Protein AF-A0A2H6N1A7-F1 (afdb_monomer)

Foldseek 3Di:
DVLQCQLPPPVNVPDVVNLVCLLVVLVVLLVLQQPDQFCVAPLDPNNVVCVVVDPGSVRSVVVSVVVNVVSLSSLLSSCLSPLPSLQVVLLVLLVVLLPDDLPPPDPPDPDPDDSDDCNDPVNSLSSLSSSLSSLLSRLVSCVVRDDPVPDPLVSLVVSLVSLLPGDDPDVSNVVSSVSSNVSSVVSCVVVVVCVVSD

Structure (mmCIF, N/CA/C/O backbone):
data_AF-A0A2H6N1A7-F1
#
_entry.id   AF-A0A2H6N1A7-F1
#
loop_
_atom_site.group_PDB
_atom_site.id
_atom_site.type_symbol
_atom_site.label_atom_id
_atom_site.label_alt_id
_atom_site.label_comp_id
_atom_site.label_asym_id
_atom_site.label_entity_id
_atom_site.label_seq_id
_atom_site.pdbx_PDB_ins_code
_atom_site.Cartn_x
_atom_site.Cartn_y
_atom_site.Cartn_z
_atom_site.occupancy
_atom_site.B_iso_or_equiv
_atom_site.auth_seq_id
_atom_site.auth_comp_id
_atom_site.auth_asym_id
_atom_site.auth_atom_id
_atom_site.pdbx_PDB_model_num
ATOM 1 N N . ILE A 1 1 ? 0.404 2.130 -15.978 1.00 67.81 1 ILE A N 1
ATOM 2 C CA . ILE A 1 1 ? -0.673 2.767 -16.786 1.00 67.81 1 ILE A CA 1
ATOM 3 C C . ILE A 1 1 ? -1.723 1.748 -17.254 1.00 67.81 1 ILE A C 1
ATOM 5 O O . ILE A 1 1 ? -2.888 1.935 -16.929 1.00 67.81 1 ILE A O 1
ATOM 9 N N . THR A 1 2 ? -1.352 0.646 -17.921 1.00 93.44 2 THR A N 1
ATOM 10 C CA . THR A 1 2 ? -2.316 -0.352 -18.449 1.00 93.44 2 THR A CA 1
ATOM 11 C C . THR A 1 2 ? -3.239 -0.961 -17.390 1.00 93.44 2 THR A C 1
ATOM 13 O O . THR A 1 2 ? -4.450 -0.948 -17.570 1.00 93.44 2 THR A O 1
ATOM 16 N N . TRP A 1 3 ? -2.698 -1.419 -16.253 1.00 93.81 3 TRP A N 1
ATOM 17 C CA . TRP A 1 3 ? -3.511 -1.952 -15.149 1.00 93.81 3 TRP A CA 1
ATOM 18 C C . TRP A 1 3 ? -4.563 -0.958 -14.648 1.00 93.81 3 TRP A C 1
ATOM 20 O O . TRP A 1 3 ? -5.717 -1.324 -14.458 1.00 93.81 3 TRP A O 1
ATOM 30 N N . GLY A 1 4 ? -4.190 0.318 -14.513 1.00 90.94 4 GLY A N 1
ATOM 31 C CA . GLY A 1 4 ? -5.129 1.368 -14.123 1.00 90.94 4 GLY A CA 1
ATOM 32 C C . GLY A 1 4 ? -6.272 1.530 -15.122 1.00 90.94 4 GLY A C 1
ATOM 33 O O . GLY A 1 4 ? -7.424 1.633 -14.715 1.00 90.94 4 GLY A O 1
ATOM 34 N N . ALA A 1 5 ? -5.976 1.470 -16.424 1.00 92.75 5 ALA A N 1
ATOM 35 C CA . ALA A 1 5 ? -7.006 1.511 -17.458 1.00 92.75 5 ALA A CA 1
ATOM 36 C C . ALA A 1 5 ? -7.956 0.303 -17.377 1.00 92.75 5 ALA A C 1
ATOM 38 O O . ALA A 1 5 ? -9.166 0.484 -17.489 1.00 92.75 5 ALA A O 1
ATOM 39 N N . LEU A 1 6 ? -7.435 -0.904 -17.125 1.00 93.69 6 LEU A N 1
ATOM 40 C CA . LEU A 1 6 ? -8.254 -2.111 -16.962 1.00 93.69 6 LEU A CA 1
ATOM 41 C C . LEU A 1 6 ? -9.200 -2.000 -15.760 1.00 93.69 6 LEU A C 1
ATOM 43 O O . LEU A 1 6 ? -10.392 -2.263 -15.898 1.00 93.69 6 LEU A O 1
ATOM 47 N N . PHE A 1 7 ? -8.694 -1.560 -14.604 1.00 92.12 7 PHE A N 1
ATOM 48 C CA . PHE A 1 7 ? -9.505 -1.419 -13.390 1.00 92.12 7 PHE A CA 1
ATOM 49 C C . PHE A 1 7 ? -10.512 -0.265 -13.465 1.00 92.12 7 PHE A C 1
ATOM 51 O O . PHE A 1 7 ? -11.554 -0.316 -12.816 1.00 92.12 7 PHE A O 1
ATOM 58 N N . PHE A 1 8 ? -10.228 0.776 -14.250 1.00 88.56 8 PHE A N 1
ATOM 59 C CA . PHE A 1 8 ? -11.129 1.917 -14.409 1.00 88.56 8 PHE A CA 1
ATOM 60 C C . PHE A 1 8 ? -12.212 1.688 -15.473 1.00 88.56 8 PHE A C 1
ATOM 62 O O . PHE A 1 8 ? -13.317 2.219 -15.360 1.00 88.56 8 PHE A O 1
ATOM 69 N N . TYR A 1 9 ? -11.916 0.918 -16.523 1.00 90.88 9 TYR A N 1
ATOM 70 C CA . TYR A 1 9 ? -12.815 0.778 -17.664 1.00 90.88 9 TYR A CA 1
ATOM 71 C C . TYR A 1 9 ? -14.095 0.017 -17.298 1.00 90.88 9 TYR A C 1
ATOM 73 O O . TYR A 1 9 ? -14.045 -1.138 -16.892 1.00 90.88 9 TYR A O 1
ATOM 81 N N . LEU A 1 10 ? -15.252 0.657 -17.498 1.00 84.62 10 LEU A N 1
ATOM 82 C CA . LEU A 1 10 ? -16.561 0.229 -16.980 1.00 84.62 10 LEU A CA 1
ATOM 83 C C . LEU A 1 10 ? -16.958 -1.220 -17.311 1.00 84.62 10 LEU A C 1
ATOM 85 O O . LEU A 1 10 ? -17.641 -1.862 -16.515 1.00 84.62 10 LEU A O 1
ATOM 89 N N . VAL A 1 11 ? -16.587 -1.712 -18.495 1.00 90.31 11 VAL A N 1
ATOM 90 C CA . VAL A 1 11 ? -16.921 -3.080 -18.923 1.00 90.31 11 VAL A CA 1
ATOM 91 C C . VAL A 1 11 ? -15.959 -4.087 -18.299 1.00 90.31 11 VAL A C 1
ATOM 93 O O . VAL A 1 11 ? -16.395 -5.095 -17.755 1.00 90.31 11 VAL A O 1
ATOM 96 N N . LEU A 1 12 ? -14.657 -3.796 -18.343 1.00 91.25 12 LEU A N 1
ATOM 97 C CA . LEU A 1 12 ? -13.617 -4.712 -17.874 1.00 91.25 12 LEU A CA 1
ATOM 98 C C . LEU A 1 12 ? -13.563 -4.776 -16.346 1.00 91.25 12 LEU A C 1
ATOM 100 O O . LEU A 1 12 ? -13.327 -5.841 -15.798 1.00 91.25 12 LEU A O 1
ATOM 104 N N . SER A 1 13 ? -13.870 -3.685 -15.645 1.00 90.69 13 SER A N 1
ATOM 105 C CA . SER A 1 13 ? -13.910 -3.640 -14.177 1.00 90.69 13 SER A CA 1
ATOM 106 C C . SER A 1 13 ? -14.994 -4.521 -13.550 1.00 90.69 13 SER A C 1
ATOM 108 O O . SER A 1 13 ? -14.971 -4.761 -12.346 1.00 90.69 13 SER A O 1
ATOM 110 N N . ARG A 1 14 ? -15.936 -5.015 -14.360 1.00 92.19 14 ARG A N 1
ATOM 111 C CA . ARG A 1 14 ? -16.983 -5.968 -13.966 1.00 92.19 14 ARG A CA 1
ATOM 112 C C . ARG A 1 14 ? -16.723 -7.376 -14.489 1.00 92.19 14 ARG A C 1
ATOM 114 O O . ARG A 1 14 ? -17.499 -8.281 -14.191 1.00 92.19 14 ARG A O 1
ATOM 121 N N . ASP A 1 15 ? -15.674 -7.552 -15.289 1.00 94.81 15 ASP A N 1
ATOM 122 C CA . ASP A 1 15 ? -15.319 -8.848 -15.838 1.00 94.81 15 ASP A CA 1
ATOM 123 C C . ASP A 1 15 ? -14.828 -9.773 -14.709 1.00 94.81 15 ASP A C 1
ATOM 125 O O . ASP A 1 15 ? -13.927 -9.401 -13.949 1.00 94.81 15 ASP A O 1
ATOM 129 N N . PRO A 1 16 ? -15.400 -10.981 -14.567 1.00 94.25 16 PRO A N 1
ATOM 130 C CA . PRO A 1 16 ? -15.062 -11.876 -13.466 1.00 94.25 16 PRO A CA 1
ATOM 131 C C . PRO A 1 16 ? -13.606 -12.353 -13.510 1.00 94.25 16 PRO A C 1
ATOM 133 O O . PRO A 1 16 ? -13.040 -12.637 -12.455 1.00 94.25 16 PRO A O 1
ATOM 136 N N . VAL A 1 17 ? -12.973 -12.417 -14.688 1.00 95.19 17 VAL A N 1
ATOM 137 C CA . VAL A 1 17 ? -11.557 -12.793 -14.816 1.00 95.19 17 VAL A CA 1
ATOM 138 C C . VAL A 1 17 ? -10.671 -11.669 -14.290 1.00 95.19 17 VAL A C 1
ATOM 140 O O . VAL A 1 17 ? -9.709 -11.938 -13.566 1.00 95.19 17 VAL A O 1
ATOM 143 N N . LEU A 1 18 ? -11.015 -10.409 -14.584 1.00 93.94 18 LEU A N 1
ATOM 144 C CA . LEU A 1 18 ? -10.295 -9.266 -14.022 1.00 93.94 18 LEU A CA 1
ATOM 145 C C . LEU A 1 18 ? -10.470 -9.178 -12.500 1.00 93.94 18 LEU A C 1
ATOM 147 O O . LEU A 1 18 ? -9.503 -8.915 -11.791 1.00 93.94 18 LEU A O 1
ATOM 151 N N . LEU A 1 19 ? -11.669 -9.431 -11.976 1.00 94.44 19 LEU A N 1
ATOM 152 C CA . LEU A 1 19 ? -11.892 -9.442 -10.527 1.00 94.44 19 LEU A CA 1
ATOM 153 C C . LEU A 1 19 ? -11.107 -10.573 -9.843 1.00 94.44 19 LEU A C 1
ATOM 155 O O . LEU A 1 19 ? -10.463 -10.350 -8.820 1.00 94.44 19 LEU A O 1
ATOM 159 N N . ALA A 1 20 ? -11.069 -11.763 -10.449 1.00 95.31 20 ALA A N 1
ATOM 160 C CA . ALA A 1 20 ? -10.346 -12.914 -9.912 1.00 95.31 20 ALA A CA 1
ATOM 161 C C . ALA A 1 20 ? -8.818 -12.723 -9.858 1.00 95.31 20 ALA A C 1
ATOM 163 O O . ALA A 1 20 ? -8.154 -13.383 -9.056 1.00 95.31 20 ALA A O 1
ATOM 164 N N . ILE A 1 21 ? -8.237 -11.834 -10.681 1.00 96.25 21 ILE A N 1
ATOM 165 C CA . ILE A 1 21 ? -6.789 -11.569 -10.657 1.00 96.25 21 ILE A CA 1
ATOM 166 C C . ILE A 1 21 ? -6.381 -10.530 -9.604 1.00 96.25 21 ILE A C 1
ATOM 168 O O . ILE A 1 21 ? -5.200 -10.466 -9.254 1.00 96.25 21 ILE A O 1
ATOM 172 N N . ILE A 1 22 ? -7.322 -9.751 -9.052 1.00 94.88 22 ILE A N 1
ATOM 173 C CA . ILE A 1 22 ? -7.026 -8.683 -8.078 1.00 94.88 22 ILE A CA 1
ATOM 174 C C . ILE A 1 22 ? -6.189 -9.181 -6.888 1.00 94.88 22 ILE A C 1
ATOM 176 O O . ILE A 1 22 ? -5.173 -8.544 -6.605 1.00 94.88 22 ILE A O 1
ATOM 180 N N . PRO A 1 23 ? -6.496 -10.318 -6.229 1.00 95.75 23 PRO A N 1
ATOM 181 C CA . PRO A 1 23 ? -5.692 -10.789 -5.100 1.00 95.75 23 PRO A CA 1
ATOM 182 C C . PRO A 1 23 ? -4.229 -11.059 -5.488 1.00 95.75 23 PRO A C 1
ATOM 184 O O . PRO A 1 23 ? -3.302 -10.738 -4.744 1.00 95.75 23 PRO A O 1
ATOM 187 N N . ASN A 1 24 ? -3.997 -11.615 -6.681 1.00 96.88 24 ASN A N 1
ATOM 188 C CA . ASN A 1 24 ? -2.649 -11.892 -7.179 1.00 96.88 24 ASN A CA 1
ATOM 189 C C . ASN A 1 24 ? -1.917 -10.606 -7.567 1.00 96.88 24 ASN A C 1
ATOM 191 O O . ASN A 1 24 ? -0.734 -10.458 -7.261 1.00 96.88 24 ASN A O 1
ATOM 195 N N . TYR A 1 25 ? -2.630 -9.665 -8.186 1.00 96.25 25 TYR A N 1
ATOM 196 C CA . TYR A 1 25 ? -2.108 -8.340 -8.493 1.00 96.25 25 TYR A CA 1
ATOM 197 C C . TYR A 1 25 ? -1.683 -7.601 -7.218 1.00 96.25 25 TYR A C 1
ATOM 199 O O . TYR A 1 25 ? -0.556 -7.112 -7.142 1.00 96.25 25 TYR A O 1
ATOM 207 N N . LEU A 1 26 ? -2.537 -7.564 -6.191 1.00 95.75 26 LEU A N 1
ATOM 208 C CA . LEU A 1 26 ? -2.229 -6.923 -4.912 1.00 95.75 26 LEU A CA 1
ATOM 209 C C . LEU A 1 26 ? -1.040 -7.592 -4.218 1.00 95.75 26 LEU A C 1
ATOM 211 O O . LEU A 1 26 ? -0.163 -6.890 -3.724 1.00 95.75 26 LEU A O 1
ATOM 215 N N . ARG A 1 27 ? -0.937 -8.926 -4.264 1.00 95.31 27 ARG A N 1
ATOM 216 C CA . ARG A 1 27 ? 0.221 -9.650 -3.715 1.00 95.31 27 ARG A CA 1
ATOM 217 C C . ARG A 1 27 ? 1.523 -9.249 -4.406 1.00 95.31 27 ARG A C 1
ATOM 219 O O . ARG A 1 27 ? 2.516 -9.000 -3.732 1.00 95.31 27 ARG A O 1
ATOM 226 N N . ALA A 1 28 ? 1.509 -9.132 -5.734 1.00 96.06 28 ALA A N 1
ATOM 227 C CA . ALA A 1 28 ? 2.663 -8.641 -6.484 1.00 96.06 28 ALA A CA 1
ATOM 228 C C . ALA A 1 28 ? 2.992 -7.179 -6.131 1.00 96.06 28 ALA A C 1
ATOM 230 O O . ALA A 1 28 ? 4.161 -6.822 -5.995 1.00 96.06 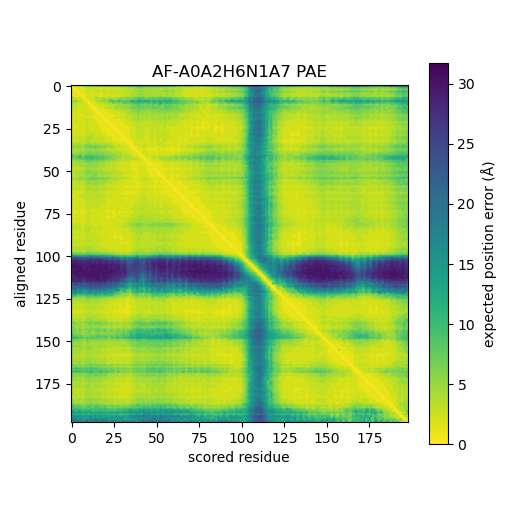28 ALA A O 1
ATOM 231 N N . CYS A 1 29 ? 1.974 -6.337 -5.915 1.00 95.00 29 CYS A N 1
ATOM 232 C CA . CYS A 1 29 ? 2.174 -4.960 -5.463 1.00 95.00 29 CYS A CA 1
ATOM 233 C C . CYS A 1 29 ? 2.880 -4.896 -4.109 1.00 95.00 29 CYS A C 1
ATOM 235 O O . CYS A 1 29 ? 3.791 -4.091 -3.959 1.00 95.00 29 CYS A O 1
ATOM 237 N N . MET A 1 30 ? 2.501 -5.742 -3.146 1.00 94.25 30 MET A N 1
ATOM 238 C CA . MET A 1 30 ? 3.143 -5.777 -1.826 1.00 94.25 30 MET A CA 1
ATOM 239 C C . MET A 1 30 ? 4.653 -6.012 -1.946 1.00 94.25 30 MET A C 1
ATOM 241 O O . MET A 1 30 ? 5.433 -5.326 -1.295 1.00 94.25 30 MET A O 1
ATOM 245 N N . THR A 1 31 ? 5.087 -6.912 -2.831 1.00 92.25 31 THR A N 1
ATOM 246 C CA . THR A 1 31 ? 6.517 -7.131 -3.098 1.00 92.25 31 THR A CA 1
ATOM 247 C C . THR A 1 31 ? 7.162 -5.931 -3.795 1.00 92.25 31 THR A C 1
ATOM 249 O O . THR A 1 31 ? 8.227 -5.484 -3.379 1.00 92.25 31 THR A O 1
ATOM 252 N N . ASN A 1 32 ? 6.504 -5.369 -4.811 1.00 93.12 32 ASN A N 1
ATOM 253 C CA . ASN A 1 32 ? 7.046 -4.267 -5.616 1.00 93.12 32 ASN A CA 1
ATOM 254 C C . ASN A 1 32 ? 7.128 -2.928 -4.865 1.00 93.12 32 ASN A C 1
ATOM 256 O O . ASN A 1 32 ? 7.849 -2.029 -5.291 1.00 93.12 32 ASN A O 1
ATOM 260 N N . LEU A 1 33 ? 6.376 -2.770 -3.774 1.00 95.00 33 LEU A N 1
ATOM 261 C CA . LEU A 1 33 ? 6.431 -1.582 -2.921 1.00 95.00 33 LEU A CA 1
ATOM 262 C C . LEU A 1 33 ? 7.658 -1.561 -2.007 1.00 95.00 33 LEU A C 1
ATOM 264 O O . LEU A 1 33 ? 8.002 -0.494 -1.495 1.00 95.00 33 LEU A O 1
ATOM 268 N N . VAL A 1 34 ? 8.320 -2.702 -1.799 1.00 93.50 34 VAL A N 1
ATOM 269 C CA . VAL A 1 34 ? 9.542 -2.762 -0.996 1.00 93.50 34 VAL A CA 1
ATOM 270 C C . VAL A 1 34 ? 10.706 -2.243 -1.830 1.00 93.50 34 VAL A C 1
ATOM 272 O O . VAL A 1 34 ? 11.014 -2.762 -2.901 1.00 93.50 34 VAL A O 1
ATOM 275 N N . LYS A 1 35 ? 11.365 -1.202 -1.326 1.00 92.44 35 LYS A N 1
ATOM 276 C CA . LYS A 1 35 ? 12.452 -0.512 -2.021 1.00 92.44 35 LYS A CA 1
ATOM 277 C C . LYS A 1 35 ? 13.761 -1.298 -1.965 1.00 92.44 35 LYS A C 1
ATOM 279 O O . LYS A 1 35 ? 14.650 -0.984 -1.180 1.00 92.44 35 LYS A O 1
ATOM 284 N N . LEU A 1 36 ? 13.866 -2.321 -2.801 1.00 90.31 36 LEU A N 1
ATOM 285 C CA . LEU A 1 36 ? 15.037 -3.190 -2.946 1.00 90.31 36 LEU A CA 1
ATOM 286 C C . LEU A 1 36 ? 15.593 -3.110 -4.369 1.00 90.31 36 LEU A C 1
ATOM 288 O O . LEU A 1 36 ? 14.934 -2.585 -5.263 1.00 90.31 36 LEU A O 1
ATOM 292 N N . GLY A 1 37 ? 16.781 -3.673 -4.595 1.00 90.06 37 GLY A N 1
ATOM 293 C CA . GLY A 1 37 ? 17.339 -3.761 -5.945 1.00 90.06 37 GLY A CA 1
ATOM 294 C C . GLY A 1 37 ? 18.177 -2.554 -6.356 1.00 90.06 37 GLY A C 1
ATOM 295 O O . GLY A 1 37 ? 18.195 -2.211 -7.532 1.00 90.06 37 GLY A O 1
ATOM 296 N N . PHE A 1 38 ? 18.860 -1.902 -5.413 1.00 91.56 38 PHE A N 1
ATOM 297 C CA . PHE A 1 38 ? 19.770 -0.798 -5.734 1.00 91.56 38 PHE A CA 1
ATOM 298 C C . PHE A 1 38 ? 20.912 -1.277 -6.655 1.00 91.56 38 PHE A C 1
ATOM 300 O O . PHE A 1 38 ? 21.460 -2.356 -6.391 1.00 91.56 38 PHE A O 1
ATOM 307 N N . PRO A 1 39 ? 21.299 -0.505 -7.692 1.00 93.50 39 PRO A N 1
ATOM 308 C CA . PRO A 1 39 ? 22.419 -0.836 -8.577 1.00 93.50 39 PRO A CA 1
ATOM 309 C C . PRO A 1 39 ? 23.725 -1.158 -7.836 1.00 93.50 39 PRO A C 1
ATOM 311 O O . PRO A 1 39 ? 24.412 -2.126 -8.178 1.00 93.50 39 PRO A O 1
ATOM 314 N N . SER A 1 40 ? 24.044 -0.401 -6.782 1.00 91.44 40 SER A N 1
ATOM 315 C CA . SER A 1 40 ? 25.265 -0.582 -5.982 1.00 91.44 40 SER A CA 1
ATOM 316 C C . SER A 1 40 ? 25.299 -1.882 -5.171 1.00 91.44 40 SER A C 1
ATOM 318 O O . SER A 1 40 ? 26.358 -2.288 -4.683 1.00 91.44 40 SER A O 1
ATOM 320 N N . LYS A 1 41 ? 24.152 -2.548 -5.010 1.00 88.31 41 LYS A N 1
ATOM 321 C CA . LYS A 1 41 ? 23.998 -3.718 -4.147 1.00 88.31 41 LYS A CA 1
ATOM 322 C C . LYS A 1 41 ? 23.921 -5.022 -4.938 1.00 88.31 41 LYS A C 1
ATOM 324 O O . LYS A 1 41 ? 23.806 -5.072 -6.164 1.00 88.31 41 LYS A O 1
ATOM 329 N N . THR A 1 42 ? 24.011 -6.122 -4.200 1.00 89.00 42 THR A N 1
ATOM 330 C CA . THR A 1 42 ? 23.808 -7.502 -4.675 1.00 89.00 42 THR A CA 1
ATOM 331 C C . THR A 1 42 ? 22.765 -8.211 -3.809 1.00 89.00 42 THR A C 1
ATOM 333 O O . THR A 1 42 ? 22.801 -9.428 -3.643 1.00 89.00 42 THR A O 1
ATOM 336 N N . ASP A 1 43 ? 21.843 -7.416 -3.256 1.00 80.00 43 ASP A N 1
ATOM 337 C CA . ASP A 1 43 ? 20.811 -7.794 -2.297 1.00 80.00 43 ASP A CA 1
ATOM 338 C C . ASP A 1 43 ? 19.411 -7.932 -2.942 1.00 80.00 43 ASP A C 1
ATOM 340 O O . ASP A 1 43 ? 18.374 -7.819 -2.286 1.00 80.00 43 ASP A O 1
ATOM 344 N N . CYS A 1 44 ? 19.330 -8.189 -4.233 1.00 83.44 44 CYS A N 1
ATOM 345 C CA . CYS A 1 44 ? 18.115 -8.698 -4.845 1.00 83.44 44 CYS A CA 1
ATOM 346 C C . CYS A 1 44 ? 18.481 -9.231 -6.227 1.00 83.44 44 CYS A C 1
ATOM 348 O O . CYS A 1 44 ? 19.360 -8.648 -6.868 1.00 83.44 44 CYS A O 1
ATOM 350 N N . PRO A 1 45 ? 17.774 -10.239 -6.767 1.00 89.81 45 PRO A N 1
ATOM 351 C CA . PRO A 1 45 ? 17.840 -10.526 -8.198 1.00 89.81 45 PRO A CA 1
ATOM 352 C C . PRO A 1 45 ? 17.595 -9.274 -9.059 1.00 89.81 45 PRO A C 1
ATOM 354 O O . PRO A 1 45 ? 18.224 -9.106 -10.099 1.00 89.81 45 PRO A O 1
ATOM 357 N N . SER A 1 46 ? 16.753 -8.343 -8.591 1.00 91.62 46 SER A N 1
ATOM 358 C CA . SER A 1 46 ? 16.487 -7.071 -9.273 1.00 91.62 46 SER A CA 1
ATOM 359 C C . SER A 1 46 ? 17.713 -6.159 -9.398 1.00 91.62 46 SER A C 1
ATOM 361 O O . SER A 1 46 ? 17.731 -5.330 -10.298 1.00 91.62 46 SER A O 1
ATOM 363 N N . CYS A 1 47 ? 18.753 -6.311 -8.565 1.00 92.81 47 CYS A N 1
ATOM 364 C CA . CYS A 1 47 ? 19.963 -5.483 -8.652 1.00 92.81 47 CYS A CA 1
ATOM 365 C C . CYS A 1 47 ? 20.662 -5.599 -10.012 1.00 92.81 47 CYS A C 1
ATOM 367 O O . CYS A 1 47 ? 21.235 -4.623 -10.484 1.00 92.81 47 CYS A O 1
ATOM 369 N N . GLU A 1 48 ? 20.650 -6.781 -10.637 1.00 94.38 48 GLU A N 1
ATOM 370 C CA . GLU A 1 48 ? 21.289 -6.976 -11.945 1.00 94.38 48 GLU A CA 1
ATOM 371 C C . GLU A 1 48 ? 20.583 -6.183 -13.044 1.00 94.38 48 GLU A C 1
ATOM 373 O O . GLU A 1 48 ? 21.245 -5.533 -13.848 1.00 94.38 48 GLU A O 1
ATOM 378 N N . TYR A 1 49 ? 19.250 -6.176 -13.020 1.00 95.81 49 TYR A N 1
ATOM 379 C CA . TYR A 1 49 ? 18.432 -5.382 -13.934 1.00 95.81 49 TYR A CA 1
ATOM 380 C C . TYR A 1 49 ? 18.615 -3.888 -13.665 1.00 95.81 49 TYR A C 1
ATOM 382 O O . TYR A 1 49 ? 18.877 -3.124 -14.586 1.00 95.81 49 TYR A O 1
ATOM 390 N N . SER A 1 50 ? 18.610 -3.475 -12.395 1.00 95.81 50 SER A N 1
ATOM 391 C CA . SER A 1 50 ? 18.825 -2.073 -12.038 1.00 95.81 50 SER A CA 1
ATOM 392 C C . SER A 1 50 ? 20.195 -1.545 -12.472 1.00 95.81 50 SER A C 1
ATOM 394 O O . SER A 1 50 ? 20.286 -0.391 -12.864 1.00 95.81 50 SER A O 1
ATOM 396 N N . ARG A 1 51 ? 21.257 -2.364 -12.445 1.00 96.38 51 ARG A N 1
ATOM 397 C CA . ARG A 1 51 ? 22.583 -1.969 -12.970 1.00 96.38 51 ARG A CA 1
ATOM 398 C C . ARG A 1 51 ? 22.611 -1.782 -14.481 1.00 96.38 51 ARG A C 1
ATOM 400 O O . ARG A 1 51 ? 23.512 -1.126 -14.988 1.00 96.38 51 ARG A O 1
ATOM 407 N N . PHE A 1 52 ? 21.692 -2.427 -15.188 1.00 96.44 52 PHE A N 1
ATOM 408 C CA . PHE A 1 52 ? 21.561 -2.270 -16.627 1.00 96.44 52 PHE A CA 1
ATOM 409 C C . PHE A 1 52 ? 20.722 -1.034 -16.978 1.00 96.44 52 PHE A C 1
ATOM 411 O O . PHE A 1 52 ? 21.049 -0.332 -17.930 1.00 96.44 52 PHE A O 1
ATOM 418 N N . ASP A 1 53 ? 19.670 -0.765 -16.200 1.0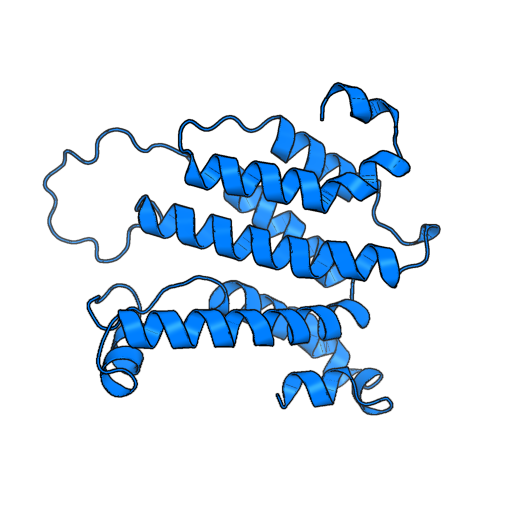0 97.12 53 ASP A N 1
ATOM 419 C CA . ASP A 1 53 ? 18.688 0.286 -16.486 1.00 97.12 53 ASP A CA 1
ATOM 420 C C . ASP A 1 53 ? 19.030 1.660 -15.876 1.00 97.12 53 ASP A C 1
ATOM 422 O O . ASP A 1 53 ? 18.522 2.677 -16.353 1.00 97.12 53 ASP A O 1
ATOM 426 N N . PHE A 1 54 ? 19.855 1.712 -14.823 1.00 96.75 54 PHE A N 1
ATOM 427 C CA . PHE A 1 54 ? 20.188 2.941 -14.095 1.00 96.75 54 PHE A CA 1
ATOM 428 C C . PHE A 1 54 ? 21.698 3.128 -13.935 1.00 96.75 54 PHE A C 1
ATOM 430 O O . PHE A 1 54 ? 22.423 2.189 -13.606 1.00 96.75 54 PHE A O 1
ATOM 437 N N . ASP A 1 55 ? 22.146 4.377 -14.075 1.00 95.38 55 ASP A N 1
ATOM 438 C CA . ASP A 1 55 ? 23.556 4.752 -13.925 1.00 95.38 55 ASP A CA 1
ATOM 439 C C . ASP A 1 55 ? 23.991 4.827 -12.448 1.00 95.38 55 ASP A C 1
ATOM 441 O O . ASP A 1 55 ? 25.170 4.652 -12.128 1.00 95.38 55 ASP A O 1
ATOM 445 N N . SER A 1 56 ? 23.048 5.090 -11.534 1.00 95.19 56 SER A N 1
ATOM 446 C CA . SER A 1 56 ? 23.312 5.308 -10.108 1.00 95.19 56 SER A CA 1
ATOM 447 C C . SER A 1 56 ? 22.155 4.890 -9.189 1.00 95.19 56 SER A C 1
ATOM 449 O O . SER A 1 56 ? 21.012 4.692 -9.617 1.00 95.19 56 SER A O 1
ATOM 451 N N . ASP A 1 57 ? 22.445 4.787 -7.888 1.00 94.44 57 ASP A N 1
ATOM 452 C CA . ASP A 1 57 ? 21.434 4.551 -6.852 1.00 94.44 57 ASP A CA 1
ATOM 453 C C . ASP A 1 57 ? 20.453 5.729 -6.735 1.00 94.44 57 ASP A C 1
ATOM 455 O O . ASP A 1 57 ? 19.276 5.528 -6.424 1.00 94.44 57 ASP A O 1
ATOM 459 N N . GLU A 1 58 ? 20.915 6.953 -6.993 1.00 95.31 58 GLU A N 1
ATOM 460 C CA . GLU A 1 58 ? 20.104 8.167 -7.015 1.00 95.31 58 GLU A CA 1
ATOM 461 C C . GLU A 1 58 ? 19.070 8.138 -8.146 1.00 95.31 58 GLU A C 1
ATOM 463 O O . GLU A 1 58 ? 17.897 8.451 -7.909 1.00 95.31 58 GLU A O 1
ATOM 468 N N . ASP A 1 59 ? 19.467 7.706 -9.343 1.00 96.25 59 ASP A N 1
ATOM 469 C CA . ASP A 1 59 ? 18.560 7.572 -10.488 1.00 96.25 59 ASP A CA 1
ATOM 470 C C . ASP A 1 59 ? 17.503 6.498 -10.228 1.00 96.25 59 ASP A C 1
ATOM 472 O O . ASP A 1 59 ? 16.301 6.746 -10.390 1.00 96.25 59 ASP A O 1
ATOM 476 N N . PHE A 1 60 ? 17.931 5.338 -9.717 1.00 96.00 60 PHE A N 1
ATOM 477 C CA . PHE A 1 60 ? 17.025 4.276 -9.279 1.00 96.00 60 PHE A CA 1
ATOM 478 C C . PHE A 1 60 ? 16.037 4.787 -8.221 1.00 96.00 60 PHE A C 1
ATOM 480 O O . PHE A 1 60 ? 14.834 4.538 -8.302 1.00 96.00 60 PHE A O 1
ATOM 487 N N . ASN A 1 61 ? 16.522 5.535 -7.229 1.00 94.25 61 ASN A N 1
ATOM 488 C CA . ASN A 1 61 ? 15.707 6.089 -6.155 1.00 94.25 61 ASN A CA 1
ATOM 489 C C . ASN A 1 61 ? 14.636 7.060 -6.691 1.00 94.25 61 ASN A C 1
ATOM 491 O O . ASN A 1 61 ? 13.461 6.950 -6.325 1.00 94.25 61 ASN A O 1
ATOM 495 N N . CYS A 1 62 ? 15.016 7.976 -7.585 1.00 95.44 62 CYS A N 1
ATOM 496 C CA . CYS A 1 62 ? 14.099 8.910 -8.241 1.00 95.44 62 CYS A CA 1
ATOM 497 C C . CYS A 1 62 ? 13.025 8.182 -9.062 1.00 95.44 62 CYS A C 1
ATOM 499 O O . CYS A 1 62 ? 11.829 8.493 -8.947 1.00 95.44 62 CYS A O 1
ATOM 501 N N . PHE A 1 63 ? 13.434 7.178 -9.842 1.00 96.88 63 PHE A N 1
ATOM 502 C CA . PHE A 1 63 ? 12.514 6.330 -10.593 1.00 96.88 63 PHE A CA 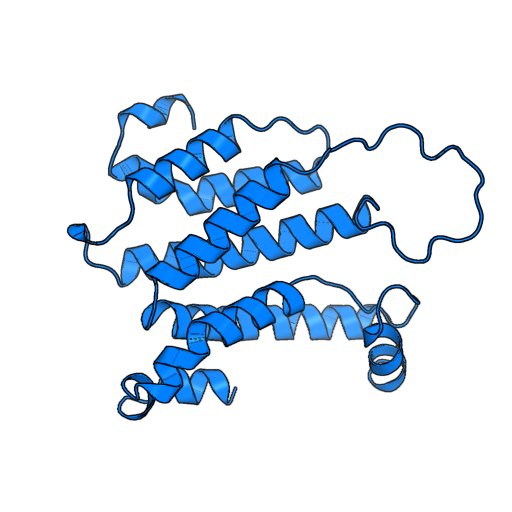1
ATOM 503 C C . PHE A 1 63 ? 11.553 5.589 -9.660 1.00 96.88 63 PHE A C 1
ATOM 505 O O . PHE A 1 63 ? 10.338 5.663 -9.844 1.00 96.88 63 PHE A O 1
ATOM 512 N N . PHE A 1 64 ? 12.075 4.931 -8.624 1.00 95.81 64 PHE A N 1
ATOM 513 C CA . PHE A 1 64 ? 11.286 4.126 -7.697 1.00 95.81 64 PHE A CA 1
ATOM 514 C C . PHE A 1 64 ? 10.218 4.958 -6.982 1.00 95.81 64 PHE A C 1
ATOM 516 O O . PHE A 1 64 ? 9.073 4.525 -6.871 1.00 95.81 64 PHE A O 1
ATOM 523 N N . ASN A 1 65 ? 10.552 6.170 -6.529 1.00 94.69 65 ASN A N 1
ATOM 524 C CA . ASN A 1 65 ? 9.581 7.044 -5.864 1.00 94.69 65 ASN A CA 1
ATOM 525 C C . ASN A 1 65 ? 8.444 7.452 -6.820 1.00 94.69 65 ASN A C 1
ATOM 527 O O . ASN A 1 65 ? 7.273 7.432 -6.434 1.00 94.69 65 ASN A O 1
ATOM 531 N N . SER A 1 66 ? 8.773 7.748 -8.082 1.00 95.56 66 SER A N 1
ATOM 532 C CA . SER A 1 66 ? 7.783 8.050 -9.125 1.00 95.56 66 SER A CA 1
ATOM 533 C C . SER A 1 66 ? 6.910 6.834 -9.453 1.00 95.56 66 SER A C 1
ATOM 535 O O . SER A 1 66 ? 5.684 6.947 -9.532 1.00 95.56 66 SER A O 1
ATOM 537 N N . PHE A 1 67 ? 7.527 5.656 -9.590 1.00 95.31 67 PHE A N 1
ATOM 538 C CA . PHE A 1 67 ? 6.837 4.385 -9.794 1.00 95.31 67 PHE A CA 1
ATOM 539 C C . PHE A 1 67 ? 5.874 4.090 -8.644 1.00 95.31 67 PHE A C 1
ATOM 541 O O . PHE A 1 67 ? 4.697 3.830 -8.885 1.00 95.31 67 PHE A O 1
ATOM 548 N N . ARG A 1 68 ? 6.334 4.193 -7.394 1.00 95.06 68 ARG A N 1
ATOM 549 C CA . ARG A 1 68 ? 5.526 3.934 -6.197 1.00 95.06 68 ARG A CA 1
ATOM 550 C C . ARG A 1 68 ? 4.313 4.857 -6.116 1.00 95.06 68 ARG A C 1
ATOM 552 O O . ARG A 1 68 ? 3.224 4.382 -5.797 1.00 95.06 68 ARG A O 1
ATOM 559 N N . ALA A 1 69 ? 4.466 6.142 -6.438 1.00 94.06 69 ALA A N 1
ATOM 560 C CA . ALA A 1 69 ? 3.343 7.078 -6.476 1.00 94.06 69 ALA A CA 1
ATOM 561 C C . ALA A 1 69 ? 2.262 6.624 -7.476 1.00 94.06 69 ALA A C 1
ATOM 563 O O . ALA A 1 69 ? 1.094 6.495 -7.102 1.00 94.06 69 ALA A O 1
ATOM 564 N N . GLN A 1 70 ? 2.662 6.281 -8.706 1.00 94.50 70 GLN A N 1
ATOM 565 C CA . GLN A 1 70 ? 1.747 5.763 -9.732 1.00 94.50 70 GLN A CA 1
ATOM 566 C C . GLN A 1 70 ? 1.137 4.413 -9.336 1.00 94.50 70 GLN A C 1
ATOM 568 O O . GLN A 1 70 ? -0.051 4.172 -9.547 1.00 94.50 70 GLN A O 1
ATOM 573 N N . GLN A 1 71 ? 1.932 3.524 -8.741 1.00 94.31 71 GLN A N 1
ATOM 574 C CA . GLN A 1 71 ? 1.479 2.216 -8.285 1.00 94.31 71 GLN A CA 1
ATOM 575 C C . GLN A 1 71 ? 0.409 2.356 -7.198 1.00 94.31 71 GLN A C 1
ATOM 577 O O . GLN A 1 71 ? -0.587 1.635 -7.231 1.00 94.31 71 GLN A O 1
ATOM 582 N N . GLY A 1 72 ? 0.560 3.327 -6.292 1.00 94.25 72 GLY A N 1
ATOM 583 C CA . GLY A 1 72 ? -0.447 3.674 -5.291 1.00 94.25 72 GLY A CA 1
ATOM 584 C C . GLY A 1 72 ? -1.798 4.044 -5.906 1.00 94.25 72 GLY A C 1
ATOM 585 O O . GLY A 1 72 ? -2.832 3.582 -5.425 1.00 94.25 72 GLY A O 1
ATOM 586 N N . ASP A 1 73 ? -1.818 4.810 -7.002 1.00 93.00 73 ASP A N 1
ATOM 587 C CA . ASP A 1 73 ? -3.064 5.121 -7.719 1.00 93.00 73 ASP A CA 1
ATOM 588 C C . ASP A 1 73 ? -3.730 3.867 -8.285 1.00 93.00 73 ASP A C 1
ATOM 590 O O . ASP A 1 73 ? -4.949 3.702 -8.187 1.00 93.00 73 ASP A O 1
ATOM 594 N N . VAL A 1 74 ? -2.942 2.950 -8.847 1.00 94.88 74 VAL A N 1
ATOM 595 C CA . VAL A 1 74 ? -3.475 1.708 -9.416 1.00 94.88 74 VAL A CA 1
ATOM 596 C C . VAL A 1 74 ? -3.965 0.748 -8.333 1.00 94.88 74 VAL A C 1
ATOM 598 O O . VAL A 1 74 ? -5.018 0.137 -8.508 1.00 94.88 74 VAL A O 1
ATOM 601 N N . ILE A 1 75 ? -3.270 0.661 -7.196 1.00 95.00 75 ILE A N 1
ATOM 602 C CA . ILE A 1 75 ? -3.731 -0.091 -6.018 1.00 95.00 75 ILE A CA 1
ATOM 603 C C . ILE A 1 75 ? -5.075 0.461 -5.542 1.00 95.00 75 ILE A C 1
ATOM 605 O O . ILE A 1 75 ? -6.021 -0.307 -5.382 1.00 95.00 75 ILE A O 1
ATOM 609 N N . ARG A 1 76 ? -5.206 1.789 -5.408 1.00 93.62 76 ARG A N 1
ATOM 610 C CA . ARG A 1 76 ? -6.480 2.432 -5.047 1.00 93.62 76 ARG A CA 1
ATOM 611 C C . ARG A 1 76 ? -7.606 2.049 -6.004 1.00 93.62 76 ARG A C 1
ATOM 613 O O . ARG A 1 76 ? -8.722 1.819 -5.553 1.00 93.62 76 ARG A O 1
ATOM 620 N N . MET A 1 77 ? -7.339 1.985 -7.308 1.00 92.62 77 MET A N 1
ATOM 621 C CA . MET A 1 77 ? -8.335 1.562 -8.299 1.00 92.62 77 MET A CA 1
ATOM 622 C C . MET A 1 77 ? -8.721 0.087 -8.140 1.00 92.62 77 MET A C 1
ATOM 624 O O . MET A 1 77 ? -9.910 -0.215 -8.130 1.00 92.62 77 MET A O 1
ATOM 628 N N . ALA A 1 78 ? -7.753 -0.812 -7.948 1.00 93.12 78 ALA A N 1
ATOM 629 C CA . ALA A 1 78 ? -8.018 -2.233 -7.721 1.00 93.12 78 ALA A CA 1
ATOM 630 C C . ALA A 1 78 ? -8.832 -2.467 -6.434 1.00 93.12 78 ALA A C 1
ATOM 632 O O . ALA A 1 78 ? -9.833 -3.181 -6.445 1.00 93.12 78 ALA A O 1
ATOM 633 N N . CYS A 1 79 ? -8.471 -1.797 -5.339 1.00 92.38 79 CYS A N 1
ATOM 634 C CA . CYS A 1 79 ? -9.159 -1.926 -4.054 1.00 92.38 79 CYS A CA 1
ATOM 635 C C . CYS A 1 79 ? -10.542 -1.264 -4.024 1.00 92.38 79 CYS A C 1
ATOM 637 O O . CYS A 1 79 ? -11.313 -1.531 -3.114 1.00 92.38 79 CYS A O 1
ATOM 639 N N . ARG A 1 80 ? -10.906 -0.433 -5.009 1.00 90.75 80 ARG A N 1
ATOM 640 C CA . ARG A 1 80 ? -12.310 -0.017 -5.183 1.00 90.75 80 ARG A CA 1
ATOM 641 C C . ARG A 1 80 ? -13.188 -1.149 -5.710 1.00 90.75 80 ARG A C 1
ATOM 643 O O . ARG A 1 80 ? -14.386 -1.134 -5.453 1.00 90.75 80 ARG A O 1
ATOM 650 N N . LEU A 1 81 ? -12.610 -2.083 -6.466 1.00 91.50 81 LEU A N 1
ATOM 651 C CA . LEU A 1 81 ? -13.323 -3.236 -7.015 1.00 91.50 81 LEU A CA 1
ATOM 652 C C . LEU A 1 81 ? -13.423 -4.369 -5.988 1.00 91.50 81 LEU A C 1
ATOM 654 O O . LEU A 1 81 ? -14.465 -5.009 -5.896 1.00 91.50 81 LEU A O 1
ATOM 658 N N . ASP A 1 82 ? -12.367 -4.576 -5.195 1.00 91.69 82 ASP A N 1
ATOM 659 C CA . ASP A 1 82 ? -12.344 -5.550 -4.100 1.00 91.69 82 ASP A CA 1
ATOM 660 C C . ASP A 1 82 ? -11.672 -4.974 -2.831 1.00 91.69 82 ASP A C 1
ATOM 662 O O . ASP A 1 82 ? -10.481 -5.200 -2.572 1.00 91.69 82 ASP A O 1
ATOM 666 N N . PRO A 1 83 ? -12.414 -4.178 -2.037 1.00 91.38 83 PRO A N 1
ATOM 667 C CA . PRO A 1 83 ? -11.876 -3.522 -0.845 1.00 91.38 83 PRO A CA 1
ATOM 668 C C . PRO A 1 83 ? -11.616 -4.492 0.309 1.00 91.38 83 PRO A C 1
ATOM 670 O O . PRO A 1 83 ? -10.705 -4.257 1.103 1.00 91.38 83 PRO A O 1
ATOM 673 N N . HIS A 1 84 ? -12.380 -5.585 0.403 1.00 91.75 84 HIS A N 1
ATOM 674 C CA . HIS A 1 84 ? -12.241 -6.554 1.490 1.00 91.75 84 HIS A CA 1
ATOM 675 C C . HIS A 1 84 ? -10.929 -7.323 1.384 1.00 91.75 84 HIS A C 1
ATOM 677 O O . HIS A 1 84 ? -10.191 -7.388 2.367 1.00 91.75 84 HIS A O 1
ATOM 683 N N . THR A 1 85 ? -10.599 -7.832 0.194 1.00 93.38 85 THR A N 1
ATOM 684 C CA . THR A 1 85 ? -9.325 -8.526 -0.025 1.00 93.38 85 THR A CA 1
ATOM 685 C C . THR A 1 85 ? -8.143 -7.601 0.241 1.00 93.38 85 THR A C 1
ATOM 687 O O . THR A 1 85 ? -7.206 -7.986 0.939 1.00 93.38 85 THR A O 1
ATOM 690 N N . GLY A 1 86 ? -8.191 -6.360 -0.260 1.00 93.31 86 GLY A N 1
ATOM 691 C CA . GLY A 1 86 ? -7.137 -5.378 -0.002 1.00 93.31 86 GLY A CA 1
ATOM 692 C C . GLY A 1 86 ? -6.933 -5.138 1.493 1.00 93.31 86 GLY A C 1
ATOM 693 O O . GLY A 1 86 ? -5.811 -5.244 1.990 1.00 93.31 86 GLY A O 1
ATOM 694 N N . PHE A 1 87 ? -8.018 -4.870 2.223 1.00 95.44 87 PHE A N 1
ATOM 695 C CA . PHE A 1 87 ? -7.952 -4.617 3.660 1.00 95.44 87 PHE A CA 1
ATOM 696 C C . PHE A 1 87 ? -7.434 -5.828 4.446 1.00 95.44 87 PHE A C 1
ATOM 698 O O . PHE A 1 87 ? -6.576 -5.663 5.313 1.00 95.44 87 PHE A O 1
ATOM 705 N N . GLN A 1 88 ? -7.882 -7.039 4.105 1.00 95.38 88 GLN A N 1
ATOM 706 C CA . GLN A 1 88 ? -7.394 -8.267 4.731 1.00 95.38 88 GLN A CA 1
ATOM 707 C C . GLN A 1 88 ? -5.883 -8.434 4.526 1.00 95.38 88 GLN A C 1
ATOM 709 O O . GLN A 1 88 ? -5.154 -8.638 5.494 1.00 95.38 88 GLN A O 1
ATOM 714 N N . MET A 1 89 ? -5.395 -8.290 3.290 1.00 95.88 89 MET A N 1
ATOM 715 C CA . MET A 1 89 ? -3.967 -8.430 2.979 1.00 95.88 89 MET A CA 1
ATOM 716 C C . MET A 1 89 ? -3.116 -7.369 3.686 1.00 95.88 89 MET A C 1
ATOM 718 O O . MET A 1 89 ? -2.023 -7.671 4.165 1.00 95.88 89 MET A O 1
ATOM 722 N N . ALA A 1 90 ? -3.616 -6.133 3.789 1.00 95.69 90 ALA A N 1
ATOM 723 C CA . ALA A 1 90 ? -2.938 -5.070 4.526 1.00 95.69 90 ALA A CA 1
ATOM 724 C C . ALA A 1 90 ? -2.885 -5.365 6.034 1.00 95.69 90 ALA A C 1
ATOM 726 O O . ALA A 1 90 ? -1.834 -5.209 6.653 1.00 95.69 90 ALA A O 1
ATOM 727 N N . GLY A 1 91 ? -3.988 -5.848 6.611 1.00 95.69 91 GLY A N 1
ATOM 728 C CA . GLY A 1 91 ? -4.056 -6.246 8.016 1.00 95.69 91 GLY A CA 1
ATOM 729 C C . GLY A 1 91 ? -3.136 -7.421 8.348 1.00 95.69 91 GLY A C 1
ATOM 730 O O . GLY A 1 91 ? -2.423 -7.378 9.348 1.00 95.69 91 GLY A O 1
ATOM 731 N N . GLU A 1 92 ? -3.098 -8.448 7.498 1.00 96.06 92 GLU A N 1
ATOM 732 C CA . GLU A 1 92 ? -2.179 -9.584 7.640 1.00 96.06 92 GLU A CA 1
ATOM 733 C C . GLU A 1 92 ? -0.714 -9.140 7.561 1.00 96.06 92 GLU A C 1
ATOM 735 O O . GLU A 1 92 ? 0.107 -9.574 8.371 1.00 96.06 92 GLU A O 1
ATOM 740 N N . TRP A 1 93 ? -0.381 -8.234 6.637 1.00 95.38 93 TRP A N 1
ATOM 741 C CA . TRP A 1 93 ? 0.979 -7.713 6.518 1.00 95.38 93 TRP A CA 1
ATOM 742 C C . TRP A 1 93 ? 1.382 -6.883 7.738 1.00 95.38 93 TRP A C 1
ATOM 744 O O . TRP A 1 93 ? 2.480 -7.070 8.261 1.00 95.38 93 TRP A O 1
ATOM 754 N N . LEU A 1 94 ? 0.492 -6.025 8.238 1.00 95.19 94 LEU A N 1
ATOM 755 C CA . LEU A 1 94 ? 0.723 -5.257 9.459 1.00 95.19 94 LEU A CA 1
ATOM 756 C C . LEU A 1 94 ? 0.946 -6.180 10.666 1.00 95.19 94 LEU A C 1
ATOM 758 O O . LEU A 1 94 ? 1.955 -6.047 11.358 1.00 95.19 94 LEU A O 1
ATOM 762 N N . LYS A 1 95 ? 0.068 -7.172 10.874 1.00 94.62 95 LYS A N 1
ATOM 763 C CA . LYS A 1 95 ? 0.220 -8.192 11.930 1.00 94.62 95 LYS A CA 1
ATOM 764 C C . LYS A 1 95 ? 1.550 -8.940 11.802 1.00 94.62 95 LYS A C 1
ATOM 766 O O . LYS A 1 95 ? 2.229 -9.156 12.803 1.00 94.62 95 LYS A O 1
ATOM 771 N N . TYR A 1 96 ? 1.952 -9.286 10.579 1.00 92.31 96 TYR A N 1
ATOM 772 C CA . TYR A 1 96 ? 3.242 -9.919 10.322 1.00 92.31 96 TYR A CA 1
ATOM 773 C C . TYR A 1 96 ? 4.413 -9.013 10.725 1.00 92.31 96 TYR A C 1
ATOM 775 O O . TYR A 1 96 ? 5.281 -9.469 11.465 1.00 92.31 96 TYR A O 1
ATOM 783 N N . GLN A 1 97 ? 4.425 -7.736 10.320 1.00 90.31 97 GLN A N 1
ATOM 784 C CA . GLN A 1 97 ? 5.497 -6.797 10.690 1.00 90.31 97 GLN A CA 1
ATOM 785 C C . GLN A 1 97 ? 5.596 -6.600 12.208 1.00 90.31 97 GLN A C 1
ATOM 787 O O . GLN A 1 97 ? 6.698 -6.600 12.750 1.00 90.31 97 GLN A O 1
ATOM 792 N N . LEU A 1 98 ? 4.457 -6.511 12.899 1.00 89.06 98 LEU A N 1
ATOM 793 C CA . LEU A 1 98 ? 4.394 -6.395 14.360 1.00 89.06 98 LEU A CA 1
ATOM 794 C C . LEU A 1 98 ? 4.895 -7.658 15.083 1.00 89.06 98 LEU A C 1
ATOM 796 O O . LEU A 1 98 ? 5.385 -7.572 16.204 1.00 89.06 98 LEU A O 1
ATOM 800 N N . SER A 1 99 ? 4.783 -8.834 14.458 1.00 87.69 99 SER A N 1
ATOM 801 C CA . SER A 1 99 ? 5.255 -10.101 15.035 1.00 87.69 99 SER A CA 1
ATOM 802 C C . SER A 1 99 ? 6.759 -10.344 14.872 1.00 87.69 99 SER A C 1
ATOM 804 O O . SER A 1 99 ? 7.309 -11.243 15.513 1.00 87.69 99 SER A O 1
ATOM 806 N N . LEU A 1 100 ? 7.431 -9.584 14.001 1.00 84.06 100 LEU A N 1
ATOM 807 C CA . LEU A 1 100 ? 8.853 -9.774 13.741 1.00 84.06 100 LEU A CA 1
ATOM 808 C C . LEU A 1 100 ? 9.692 -9.288 14.936 1.00 84.06 100 LEU A C 1
ATOM 810 O O . LEU A 1 100 ? 9.463 -8.185 15.434 1.00 84.06 100 LEU A O 1
ATOM 814 N N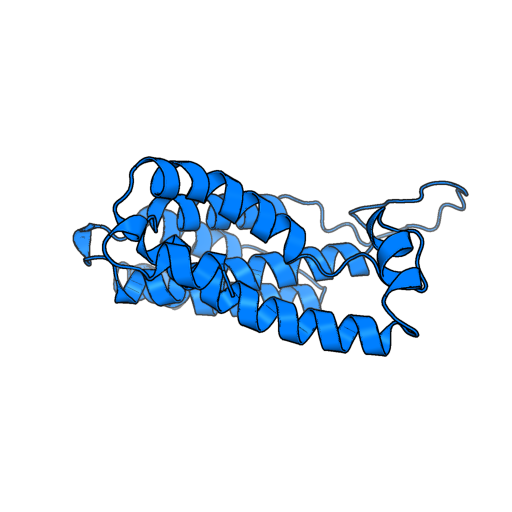 . PRO A 1 101 ? 10.699 -10.065 15.382 1.00 68.44 101 PRO A N 1
ATOM 815 C CA . PRO A 1 101 ? 11.582 -9.637 16.459 1.00 68.44 101 PRO A CA 1
ATOM 816 C C . PRO A 1 101 ? 12.323 -8.354 16.070 1.00 68.44 101 PRO A C 1
ATOM 818 O O . PRO A 1 101 ? 13.082 -8.339 15.101 1.00 68.44 101 PRO A O 1
ATOM 821 N N . LEU A 1 102 ? 12.152 -7.292 16.859 1.00 63.62 102 LEU A N 1
ATOM 822 C CA . LEU A 1 102 ? 12.874 -6.022 16.712 1.00 63.62 102 LEU A CA 1
ATOM 823 C C . LEU A 1 102 ? 14.334 -6.090 17.204 1.00 63.62 102 LEU A C 1
ATOM 825 O O . LEU A 1 102 ? 14.920 -5.050 17.493 1.00 63.62 102 LEU A O 1
ATOM 829 N N . ASP A 1 103 ? 14.931 -7.279 17.353 1.00 48.56 103 ASP A N 1
ATOM 830 C CA . ASP A 1 103 ? 16.249 -7.452 17.977 1.00 48.56 103 ASP A CA 1
ATOM 831 C C . ASP A 1 103 ? 17.391 -6.885 17.111 1.00 48.56 103 ASP A C 1
ATOM 833 O O . ASP A 1 103 ? 18.178 -7.585 16.476 1.00 48.56 103 ASP A O 1
ATOM 837 N N . THR A 1 104 ? 17.547 -5.566 17.169 1.00 46.50 104 THR A N 1
ATOM 838 C CA . THR A 1 104 ? 18.735 -4.800 16.797 1.00 46.50 104 THR A CA 1
ATOM 839 C C . THR A 1 104 ? 19.720 -4.752 17.964 1.00 46.50 104 THR A C 1
ATOM 841 O O . THR A 1 104 ? 20.200 -3.682 18.348 1.00 46.50 104 THR A O 1
ATOM 844 N N . ARG A 1 105 ? 20.047 -5.900 18.571 1.00 37.88 105 ARG A N 1
ATOM 845 C CA . ARG A 1 105 ? 21.162 -5.976 19.523 1.00 37.88 105 ARG A CA 1
ATOM 846 C C . ARG A 1 105 ? 22.087 -7.141 19.195 1.00 37.88 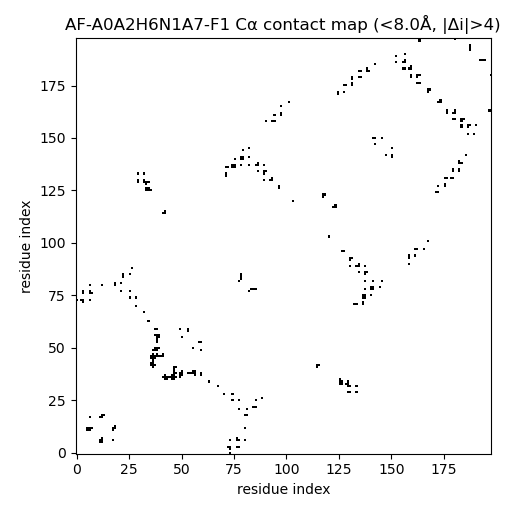105 ARG A C 1
ATOM 848 O O . ARG A 1 105 ? 21.754 -8.305 19.380 1.00 37.88 105 ARG A O 1
ATOM 855 N N . THR A 1 106 ? 23.318 -6.774 18.827 1.00 36.38 106 THR A N 1
ATOM 856 C CA . THR A 1 106 ? 24.527 -7.617 18.738 1.00 36.38 106 THR A CA 1
ATOM 857 C C . THR A 1 106 ? 24.705 -8.494 17.488 1.00 36.38 106 THR A C 1
ATOM 859 O O . THR A 1 106 ? 24.911 -9.696 17.581 1.00 36.38 106 THR A O 1
ATOM 862 N N . ALA A 1 107 ? 24.830 -7.873 16.311 1.00 35.66 107 ALA A N 1
ATOM 863 C CA . ALA A 1 107 ? 25.616 -8.453 15.212 1.00 35.66 107 ALA A CA 1
ATOM 864 C C . ALA A 1 107 ? 27.104 -8.053 15.345 1.00 35.66 107 ALA A C 1
ATOM 866 O O . ALA A 1 107 ? 27.664 -7.380 14.491 1.00 35.66 107 ALA A O 1
ATOM 867 N N . ASN A 1 108 ? 27.739 -8.460 16.452 1.00 34.38 108 ASN A N 1
ATOM 868 C CA . ASN A 1 108 ? 29.204 -8.485 16.598 1.00 34.38 108 ASN A CA 1
ATOM 869 C C . ASN A 1 108 ? 29.773 -9.893 16.336 1.00 34.38 108 ASN A C 1
ATOM 871 O O . ASN A 1 108 ? 30.872 -10.220 16.782 1.00 34.38 108 ASN A O 1
ATOM 875 N N . SER A 1 109 ? 29.061 -10.751 15.605 1.00 34.00 109 SER A N 1
ATOM 876 C CA . SER A 1 109 ? 29.639 -11.985 15.083 1.00 34.00 109 SER A CA 1
ATOM 877 C C . SER A 1 109 ? 30.152 -11.732 13.672 1.00 34.00 109 SER A C 1
ATOM 879 O O . SER A 1 109 ? 29.387 -11.643 12.715 1.00 34.00 109 SER A O 1
ATOM 881 N N . LYS A 1 110 ? 31.478 -11.638 13.560 1.00 40.16 110 LYS A N 1
ATOM 882 C CA . LYS A 1 110 ? 32.208 -11.911 12.325 1.00 40.16 110 LYS A CA 1
ATOM 883 C C . LYS A 1 110 ? 31.738 -13.265 11.794 1.00 40.16 110 LYS A C 1
ATOM 885 O O . LYS A 1 110 ? 32.147 -14.309 12.295 1.00 40.16 110 LYS A O 1
ATOM 890 N N . THR A 1 111 ? 30.854 -13.260 10.815 1.00 35.44 111 THR A N 1
ATOM 891 C CA . THR A 1 111 ? 30.572 -14.443 10.013 1.00 35.44 111 THR A CA 1
ATOM 892 C C . THR A 1 111 ? 30.323 -13.941 8.608 1.00 35.44 111 THR A C 1
ATOM 894 O O . THR A 1 111 ? 29.273 -13.385 8.297 1.00 35.44 111 THR A O 1
ATOM 897 N N . ASN A 1 112 ? 31.380 -14.053 7.805 1.00 42.81 112 ASN A N 1
ATOM 898 C CA . ASN A 1 112 ? 31.307 -13.972 6.359 1.00 42.81 112 ASN A CA 1
ATOM 899 C C . ASN A 1 112 ? 30.161 -14.875 5.874 1.00 42.81 112 ASN A C 1
ATOM 901 O O 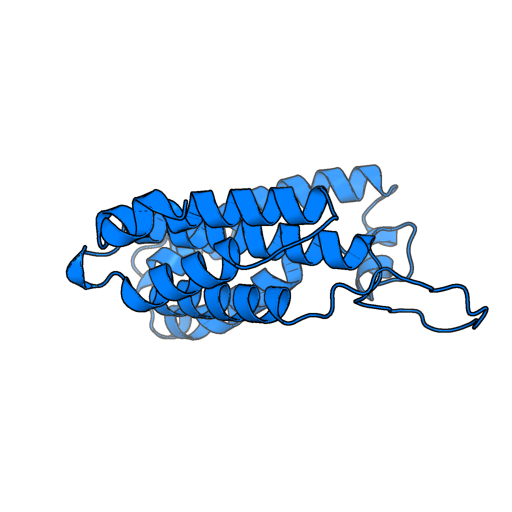. ASN A 1 112 ? 29.974 -15.962 6.415 1.00 42.81 112 ASN A O 1
ATOM 905 N N . GLU A 1 113 ? 29.448 -14.408 4.847 1.00 40.44 113 GLU A N 1
ATOM 906 C CA . GLU A 1 113 ? 28.461 -15.162 4.059 1.00 40.44 113 GLU A CA 1
ATOM 907 C C . GLU A 1 113 ? 27.054 -15.316 4.667 1.00 40.44 113 GLU A C 1
ATOM 909 O O . GLU A 1 113 ? 26.603 -16.407 5.004 1.00 40.44 113 GLU A O 1
ATOM 914 N N . ARG A 1 114 ? 26.277 -14.224 4.678 1.00 39.44 114 ARG A N 1
ATOM 915 C CA . ARG A 1 114 ? 24.834 -14.297 4.375 1.00 39.44 114 ARG A CA 1
ATOM 916 C C . ARG A 1 114 ? 24.460 -13.130 3.456 1.00 39.44 114 ARG A C 1
ATOM 918 O O . ARG A 1 114 ? 24.509 -11.996 3.921 1.00 39.44 114 ARG A O 1
ATOM 925 N N . PRO A 1 115 ? 24.073 -13.361 2.186 1.00 41.47 115 PRO A N 1
ATOM 926 C CA . PRO A 1 115 ? 23.756 -12.268 1.265 1.00 41.47 115 PRO A CA 1
ATOM 927 C C . PRO A 1 115 ? 22.414 -11.583 1.578 1.00 41.47 115 PRO A C 1
ATOM 929 O O . PRO A 1 115 ? 22.084 -10.574 0.972 1.00 41.47 115 PRO A O 1
ATOM 932 N N . TYR A 1 116 ? 21.650 -12.108 2.541 1.00 46.75 116 TYR A N 1
ATOM 933 C CA . TYR A 1 116 ? 20.298 -11.670 2.858 1.00 46.75 116 TYR A CA 1
ATOM 934 C C . TYR A 1 116 ? 19.999 -11.887 4.330 1.00 46.75 116 TYR A C 1
ATOM 936 O O . TYR A 1 116 ? 19.705 -13.005 4.750 1.00 46.75 116 TYR A O 1
ATOM 944 N N . SER A 1 117 ? 20.040 -10.825 5.126 1.00 47.38 117 SER A N 1
ATOM 945 C CA . SER A 1 117 ? 19.293 -10.823 6.376 1.00 47.38 117 SER A CA 1
ATOM 946 C C . SER A 1 117 ? 18.127 -9.869 6.187 1.00 47.38 117 SER A C 1
ATOM 948 O O . SER A 1 117 ? 18.324 -8.657 6.160 1.00 47.38 117 SER A O 1
ATOM 950 N N . ILE A 1 118 ? 16.912 -10.414 6.076 1.00 48.25 118 ILE A N 1
ATOM 951 C CA . ILE A 1 118 ? 15.652 -9.645 6.151 1.00 48.25 118 ILE A CA 1
ATOM 952 C C . ILE A 1 118 ? 15.635 -8.782 7.431 1.00 48.25 118 ILE A C 1
ATOM 954 O O . ILE A 1 118 ? 14.979 -7.750 7.489 1.00 48.25 118 ILE A O 1
ATOM 958 N N . PHE A 1 119 ? 16.442 -9.167 8.425 1.00 50.25 119 PHE A N 1
ATOM 959 C CA . PHE A 1 119 ? 16.649 -8.478 9.691 1.00 50.25 119 PHE A CA 1
ATOM 960 C C . PHE A 1 119 ? 17.713 -7.364 9.653 1.00 50.25 119 PHE A C 1
ATOM 962 O O . PHE A 1 119 ? 18.108 -6.862 10.704 1.00 50.25 119 PHE A O 1
ATOM 969 N N . SER A 1 120 ? 18.233 -6.978 8.482 1.00 59.00 120 SER A N 1
ATOM 970 C CA . SER A 1 120 ? 19.062 -5.771 8.382 1.00 59.00 120 SER A CA 1
ATOM 971 C C . SER A 1 120 ? 18.210 -4.545 8.746 1.00 59.00 120 SER A C 1
ATOM 973 O O . SER A 1 120 ? 17.122 -4.410 8.182 1.00 59.00 120 SER A O 1
ATOM 975 N N . PRO A 1 121 ? 18.677 -3.623 9.612 1.00 57.09 121 PRO A N 1
ATOM 976 C CA . PRO A 1 121 ? 17.898 -2.452 10.029 1.00 57.09 121 PRO A CA 1
ATOM 977 C C . PRO A 1 121 ? 17.342 -1.634 8.853 1.00 57.09 121 PRO A C 1
ATOM 979 O O . PRO A 1 121 ? 16.203 -1.176 8.886 1.00 57.09 121 PRO A O 1
ATOM 982 N N . SER A 1 122 ? 18.113 -1.518 7.766 1.00 62.72 122 SER A N 1
ATOM 983 C CA . SER A 1 122 ? 17.683 -0.825 6.547 1.00 62.72 122 SER A CA 1
ATOM 984 C C . SER A 1 122 ? 16.586 -1.573 5.785 1.00 62.72 122 SER A C 1
ATOM 986 O O . SER A 1 122 ? 15.661 -0.943 5.281 1.00 62.72 122 SER A O 1
ATOM 988 N N . CYS A 1 123 ? 16.649 -2.906 5.732 1.00 69.75 123 CYS A N 1
ATOM 989 C CA . CYS A 1 123 ? 15.632 -3.739 5.084 1.00 69.75 123 CYS A CA 1
ATOM 990 C C . CYS A 1 123 ? 14.336 -3.771 5.900 1.00 69.75 123 CYS A C 1
ATOM 992 O O . CYS A 1 123 ? 13.256 -3.648 5.326 1.00 69.75 123 CYS A O 1
ATOM 994 N N . ILE A 1 124 ? 14.439 -3.857 7.231 1.00 76.12 124 ILE A N 1
ATOM 995 C CA . ILE A 1 124 ? 13.291 -3.770 8.144 1.00 76.12 124 ILE A CA 1
ATOM 996 C C . ILE A 1 124 ? 12.551 -2.447 7.913 1.00 76.12 124 ILE A C 1
ATOM 998 O O . ILE A 1 124 ? 11.348 -2.459 7.655 1.00 76.12 124 ILE A O 1
ATOM 1002 N N . GLY A 1 125 ? 13.263 -1.315 7.917 1.00 80.69 125 GLY A N 1
ATOM 1003 C CA . GLY A 1 125 ? 12.660 -0.003 7.661 1.00 80.69 125 GLY A CA 1
ATOM 1004 C C . GLY A 1 125 ? 11.961 0.093 6.297 1.00 80.69 125 GLY A C 1
ATOM 1005 O O . GLY A 1 125 ? 10.857 0.623 6.209 1.00 80.69 125 GLY A O 1
ATOM 1006 N N . MET A 1 126 ? 12.551 -0.480 5.241 1.00 85.94 126 MET A N 1
ATOM 1007 C CA . MET A 1 126 ? 11.944 -0.514 3.900 1.00 85.94 126 MET A CA 1
ATOM 1008 C C . MET A 1 126 ? 10.652 -1.340 3.851 1.00 85.94 126 MET A C 1
ATOM 1010 O O . MET A 1 126 ? 9.717 -0.968 3.142 1.00 85.94 126 MET A O 1
ATOM 1014 N N . HIS A 1 127 ? 10.574 -2.442 4.602 1.00 89.88 127 HIS A N 1
ATOM 1015 C CA . HIS A 1 127 ? 9.347 -3.232 4.717 1.00 89.88 127 HIS A CA 1
ATOM 1016 C C . HIS A 1 127 ? 8.251 -2.492 5.492 1.00 89.88 127 HIS A C 1
ATOM 1018 O O . HIS A 1 127 ? 7.092 -2.534 5.075 1.00 89.88 127 HIS A O 1
ATOM 1024 N N . TRP A 1 128 ? 8.606 -1.788 6.570 1.00 92.44 128 TRP A N 1
ATOM 1025 C CA . TRP A 1 128 ? 7.671 -0.954 7.331 1.00 92.44 128 TRP A CA 1
ATOM 1026 C C . TRP A 1 128 ? 7.095 0.192 6.494 1.00 92.44 128 TRP A C 1
ATOM 1028 O O . TRP A 1 128 ? 5.879 0.386 6.485 1.00 92.44 128 TRP A O 1
ATOM 1038 N N . ASP A 1 129 ? 7.937 0.906 5.747 1.00 92.88 129 ASP A N 1
ATOM 1039 C CA . ASP A 1 129 ? 7.516 1.993 4.854 1.00 92.88 129 ASP A CA 1
ATOM 1040 C C . ASP A 1 129 ? 6.607 1.482 3.719 1.00 92.88 129 ASP A C 1
ATOM 1042 O O . ASP A 1 129 ? 5.541 2.046 3.460 1.00 92.88 129 ASP A O 1
ATOM 1046 N N . ALA A 1 130 ? 6.959 0.353 3.094 1.00 95.12 130 ALA A N 1
ATOM 1047 C CA . ALA A 1 130 ? 6.139 -0.272 2.055 1.00 95.12 130 ALA A CA 1
ATOM 1048 C C . ALA A 1 130 ? 4.762 -0.723 2.572 1.00 95.12 130 ALA A C 1
ATOM 1050 O O . ALA A 1 130 ? 3.741 -0.459 1.931 1.00 95.12 130 ALA A O 1
ATOM 1051 N N . MET A 1 131 ? 4.733 -1.380 3.734 1.00 95.62 131 MET A N 1
ATOM 1052 C CA . MET A 1 131 ? 3.503 -1.850 4.375 1.00 95.62 131 MET A CA 1
ATOM 1053 C C . MET A 1 131 ? 2.599 -0.674 4.761 1.00 95.62 131 MET A C 1
ATOM 1055 O O . MET A 1 131 ? 1.410 -0.691 4.444 1.00 95.62 131 MET A O 1
ATOM 1059 N N . THR A 1 132 ? 3.171 0.377 5.353 1.00 95.19 132 THR A N 1
ATOM 1060 C CA . THR A 1 132 ? 2.437 1.588 5.755 1.00 95.19 132 THR A CA 1
ATOM 1061 C C . THR A 1 132 ? 1.804 2.272 4.542 1.00 95.19 132 THR A C 1
ATOM 1063 O O . THR A 1 132 ? 0.604 2.548 4.532 1.00 95.19 132 THR A O 1
ATOM 1066 N N . PHE A 1 133 ? 2.569 2.448 3.459 1.00 95.62 133 PHE A N 1
ATOM 1067 C CA . PHE A 1 133 ? 2.053 3.011 2.209 1.00 95.62 133 PHE A CA 1
ATOM 1068 C C . PHE A 1 133 ? 0.923 2.167 1.599 1.00 95.62 133 PHE A C 1
ATOM 1070 O O . PHE A 1 133 ? -0.043 2.710 1.048 1.00 95.62 133 PHE A O 1
ATOM 1077 N N . PHE A 1 134 ? 1.034 0.838 1.676 1.00 96.38 134 PHE A N 1
ATOM 1078 C CA . PHE A 1 134 ? 0.000 -0.075 1.195 1.00 96.38 134 PHE A CA 1
ATOM 1079 C C . PHE A 1 134 ? -1.287 0.057 2.016 1.00 96.38 134 PHE A C 1
ATOM 1081 O O . PHE A 1 134 ? -2.360 0.217 1.432 1.00 96.38 134 PHE A O 1
ATOM 1088 N N . LEU A 1 135 ? -1.181 0.071 3.350 1.00 95.62 135 LEU A N 1
ATOM 1089 C CA . LEU A 1 135 ? -2.321 0.248 4.250 1.00 95.62 135 LEU A CA 1
ATOM 1090 C C . LEU A 1 135 ? -3.033 1.581 3.989 1.00 95.62 135 LEU A C 1
ATOM 1092 O O . LEU A 1 135 ? -4.244 1.597 3.768 1.00 95.62 135 LEU A O 1
ATOM 1096 N N . GLU A 1 136 ? -2.298 2.691 3.930 1.00 93.44 136 GLU A N 1
ATOM 1097 C CA . GLU A 1 136 ? -2.857 4.018 3.634 1.00 93.44 136 GLU A CA 1
ATOM 1098 C C . GLU A 1 136 ? -3.579 4.061 2.284 1.00 93.44 136 GLU A C 1
ATOM 1100 O O . GLU A 1 136 ? -4.679 4.617 2.161 1.00 93.44 136 GLU A O 1
ATOM 1105 N N . SER A 1 137 ? -2.981 3.426 1.272 1.00 92.44 137 SER A N 1
ATOM 1106 C CA . SER A 1 137 ? -3.544 3.340 -0.076 1.00 92.44 137 SER A CA 1
ATOM 1107 C C . SER A 1 137 ? -4.846 2.543 -0.133 1.00 92.44 137 SER A C 1
ATOM 1109 O O . SER A 1 137 ? -5.581 2.684 -1.106 1.00 92.44 137 SER A O 1
ATOM 1111 N N . ILE A 1 138 ? -5.164 1.745 0.885 1.00 92.50 138 ILE A N 1
ATOM 1112 C CA . ILE A 1 138 ? -6.368 0.909 0.941 1.00 92.50 138 ILE A CA 1
ATOM 1113 C C . ILE A 1 138 ? -7.409 1.506 1.876 1.00 92.50 138 ILE A C 1
ATOM 1115 O O . ILE A 1 138 ? -8.572 1.651 1.498 1.00 92.50 138 ILE A O 1
ATOM 1119 N N . VAL A 1 139 ? -7.000 1.894 3.081 1.00 91.56 139 VAL A N 1
ATOM 1120 C CA . VAL A 1 139 ? -7.925 2.364 4.112 1.00 91.56 139 VAL A CA 1
ATOM 1121 C C . VAL A 1 139 ? -8.582 3.678 3.684 1.00 91.56 139 VAL A C 1
ATOM 1123 O O . VAL A 1 139 ? -9.805 3.801 3.738 1.00 91.56 139 VAL A O 1
ATOM 1126 N N . SER A 1 140 ? -7.807 4.628 3.152 1.00 86.38 140 SER A N 1
ATOM 1127 C CA . SER A 1 140 ? -8.333 5.927 2.711 1.00 86.38 140 SER A CA 1
ATOM 1128 C C . SER A 1 140 ? -9.462 5.823 1.665 1.00 86.38 140 SER A C 1
ATOM 1130 O O . SER A 1 140 ? -10.537 6.393 1.885 1.00 86.38 140 SER A O 1
ATOM 1132 N N . PRO A 1 141 ? -9.308 5.099 0.534 1.00 85.00 141 PRO A N 1
ATOM 1133 C CA . PRO A 1 141 ? -10.401 4.934 -0.424 1.00 85.00 141 PRO A CA 1
ATOM 1134 C C . PRO A 1 141 ? -11.515 4.010 0.075 1.00 85.00 141 PRO A C 1
ATOM 1136 O O . PRO A 1 141 ? -12.659 4.211 -0.334 1.00 85.00 141 PRO A O 1
ATOM 1139 N N . MET A 1 142 ? -11.232 3.038 0.945 1.00 90.06 142 MET A N 1
ATOM 1140 C CA . MET A 1 142 ? -12.250 2.136 1.490 1.00 90.06 142 MET A CA 1
ATOM 1141 C C . MET A 1 142 ? -13.343 2.923 2.223 1.00 90.06 142 MET A C 1
ATOM 1143 O O . MET A 1 142 ? -14.517 2.767 1.902 1.00 90.06 142 MET A O 1
ATOM 1147 N N . PHE A 1 143 ? -12.970 3.866 3.095 1.00 87.62 143 PHE A N 1
ATOM 1148 C CA . PHE A 1 143 ? -13.930 4.740 3.790 1.00 87.62 143 PHE A C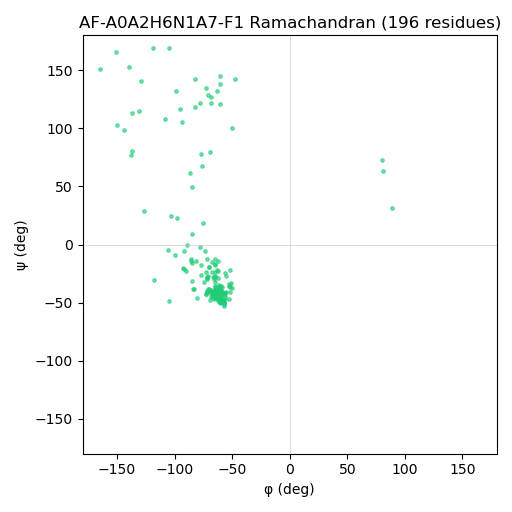A 1
ATOM 1149 C C . PHE A 1 143 ? -14.708 5.692 2.866 1.00 87.62 143 PHE A C 1
ATOM 1151 O O . PHE A 1 143 ? -15.730 6.240 3.272 1.00 87.62 143 PHE A O 1
ATOM 1158 N N . ARG A 1 144 ? -14.236 5.914 1.633 1.00 85.94 144 ARG A N 1
ATOM 1159 C CA . ARG A 1 144 ? -14.915 6.754 0.632 1.00 85.94 144 ARG A CA 1
ATOM 1160 C C . ARG A 1 144 ? -15.836 5.967 -0.297 1.00 85.94 144 ARG A C 1
ATOM 1162 O O . ARG A 1 144 ? -16.656 6.581 -0.969 1.00 85.94 144 ARG A O 1
ATOM 1169 N N . THR A 1 145 ? -15.647 4.654 -0.406 1.00 83.25 145 THR A N 1
ATOM 1170 C CA . THR A 1 145 ? -16.293 3.824 -1.436 1.00 83.25 145 THR A CA 1
ATOM 1171 C C . THR A 1 145 ? -17.203 2.747 -0.873 1.00 83.25 145 THR A C 1
ATOM 1173 O O . THR A 1 145 ? -18.190 2.412 -1.523 1.00 83.25 145 THR A O 1
ATOM 1176 N N . LEU A 1 146 ? -16.912 2.228 0.320 1.00 87.19 146 LEU A N 1
ATOM 1177 C CA . LEU A 1 146 ? -17.796 1.295 1.001 1.00 87.19 146 LEU A CA 1
ATOM 1178 C C . LEU A 1 146 ? -18.917 2.021 1.742 1.00 87.19 146 LEU A C 1
ATOM 1180 O O . LEU A 1 146 ? -18.707 3.048 2.388 1.00 87.19 146 LEU A O 1
ATOM 1184 N N . ASP A 1 147 ? -20.101 1.414 1.706 1.00 86.69 147 ASP A N 1
ATOM 1185 C CA . ASP A 1 147 ? -21.198 1.763 2.602 1.00 86.69 147 ASP A CA 1
ATOM 1186 C C . ASP A 1 147 ? -20.773 1.540 4.057 1.00 86.69 147 ASP A C 1
ATOM 1188 O O . ASP A 1 147 ? -20.073 0.572 4.364 1.00 86.69 147 ASP A O 1
ATOM 1192 N N . LYS A 1 148 ? -21.255 2.387 4.973 1.00 83.50 148 LYS A N 1
ATOM 1193 C CA . LYS A 1 148 ? -20.887 2.334 6.400 1.00 83.50 148 LYS A CA 1
ATOM 1194 C C . LYS A 1 148 ? -21.088 0.954 7.037 1.00 83.50 148 LYS A C 1
ATOM 1196 O O . LYS A 1 148 ? -20.311 0.564 7.898 1.00 83.50 148 LYS A O 1
ATOM 1201 N N . GLU A 1 149 ? -22.105 0.216 6.597 1.00 83.44 149 GLU A N 1
ATOM 1202 C CA . GLU A 1 149 ? -22.449 -1.118 7.108 1.00 83.44 149 GLU A CA 1
ATOM 1203 C C . GLU A 1 149 ? -21.469 -2.213 6.667 1.00 83.44 149 GLU A C 1
ATOM 1205 O O . GLU A 1 149 ? -21.353 -3.241 7.328 1.00 83.44 149 GLU A O 1
ATOM 1210 N N . LYS A 1 150 ? -20.751 -2.001 5.557 1.00 87.06 150 LYS A N 1
ATOM 1211 C CA . LYS A 1 150 ? -19.798 -2.970 4.993 1.00 87.06 150 LYS A CA 1
ATOM 1212 C C . LYS A 1 150 ? -18.375 -2.764 5.502 1.00 87.06 150 LYS A C 1
ATOM 1214 O O . LYS A 1 150 ? -17.490 -3.552 5.180 1.00 87.06 150 LYS A O 1
ATOM 1219 N N . ILE A 1 151 ? -18.126 -1.706 6.271 1.00 90.56 151 ILE A N 1
ATOM 1220 C CA . ILE A 1 151 ? -16.792 -1.410 6.791 1.00 90.56 151 ILE A CA 1
ATOM 1221 C C . ILE A 1 151 ? -16.438 -2.443 7.874 1.00 90.56 151 ILE A C 1
ATOM 1223 O O . ILE A 1 151 ? -17.212 -2.625 8.817 1.00 90.56 151 ILE A O 1
ATOM 1227 N N . PRO A 1 152 ? -15.268 -3.106 7.794 1.00 92.44 152 PRO A N 1
ATOM 1228 C CA . PRO A 1 152 ? -14.847 -4.113 8.767 1.00 92.44 152 PRO A CA 1
ATOM 1229 C C . PRO A 1 152 ? -14.352 -3.461 10.071 1.00 92.44 152 PRO A C 1
ATOM 1231 O O . PRO A 1 152 ? -13.168 -3.506 10.400 1.00 92.44 152 PRO A O 1
ATOM 1234 N N . VAL A 1 153 ? -15.262 -2.832 10.825 1.00 91.38 153 VAL A N 1
ATOM 1235 C CA . VAL A 1 153 ? -14.935 -2.028 12.017 1.00 91.38 153 VAL A CA 1
ATOM 1236 C C . VAL A 1 153 ? -14.204 -2.841 13.084 1.00 91.38 153 VAL A C 1
ATOM 1238 O O . VAL A 1 153 ? -13.221 -2.362 13.636 1.00 91.38 153 VAL A O 1
ATOM 1241 N N . SER A 1 154 ? -14.644 -4.071 13.362 1.00 91.00 154 SER A N 1
ATOM 1242 C CA . SER A 1 154 ? -14.015 -4.924 14.381 1.00 91.00 154 SER A CA 1
ATOM 1243 C C . SER A 1 154 ? -12.546 -5.212 14.072 1.00 91.00 154 SER A C 1
ATOM 1245 O O . SER A 1 154 ? -11.698 -5.062 14.944 1.00 91.00 154 SER A O 1
ATOM 1247 N N . GLN A 1 155 ? -12.244 -5.563 12.821 1.00 92.31 155 GLN A N 1
ATOM 1248 C CA . GLN A 1 155 ? -10.878 -5.820 12.368 1.00 92.31 155 GLN A CA 1
ATOM 1249 C C . GLN A 1 155 ? -10.045 -4.532 12.341 1.00 92.31 155 GLN A C 1
ATOM 1251 O O . GLN A 1 155 ? -8.882 -4.550 12.725 1.00 92.31 155 GLN A O 1
ATOM 1256 N N . GLY A 1 156 ? -10.630 -3.403 11.929 1.00 93.19 156 GLY A N 1
ATOM 1257 C CA . GLY A 1 156 ? -9.945 -2.107 11.949 1.00 93.19 156 GLY A CA 1
ATOM 1258 C C . GLY A 1 156 ? -9.534 -1.665 13.350 1.00 93.19 156 GLY A C 1
ATOM 1259 O O . GLY A 1 156 ? -8.408 -1.213 13.540 1.00 93.19 156 GLY A O 1
ATOM 1260 N N . ILE A 1 157 ? -10.412 -1.856 14.337 1.00 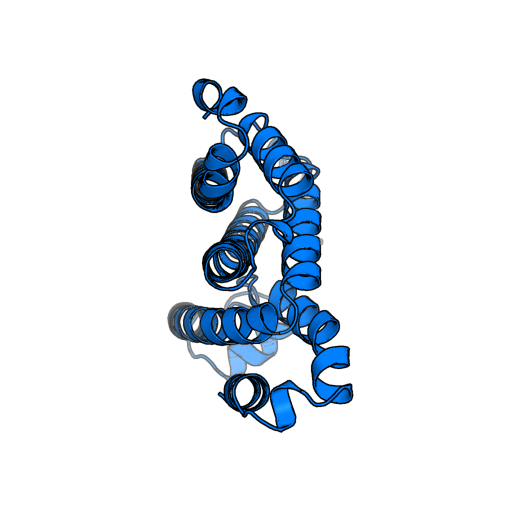92.75 157 ILE A N 1
ATOM 1261 C CA . ILE A 1 157 ? -10.104 -1.577 15.744 1.00 92.75 157 ILE A CA 1
ATOM 1262 C C . ILE A 1 157 ? -9.058 -2.554 16.289 1.00 92.75 157 ILE A C 1
ATOM 1264 O O . ILE A 1 157 ? -8.126 -2.110 16.948 1.00 92.75 157 ILE A O 1
ATOM 1268 N N . GLU A 1 158 ? -9.149 -3.850 15.973 1.00 94.38 158 GLU A N 1
ATOM 1269 C CA . GLU A 1 158 ? -8.126 -4.831 16.371 1.00 94.38 158 GLU A CA 1
ATOM 1270 C C . GLU A 1 158 ? -6.732 -4.410 15.873 1.00 94.38 158 GLU A C 1
ATOM 1272 O O . GLU A 1 158 ? -5.773 -4.389 16.643 1.00 94.38 158 GLU A O 1
ATOM 1277 N N . LEU A 1 159 ? -6.620 -4.019 14.598 1.00 95.06 159 LEU A N 1
ATOM 1278 C CA . LEU A 1 159 ? -5.364 -3.524 14.031 1.00 95.06 159 LEU A CA 1
ATOM 1279 C C . LEU A 1 159 ? -4.889 -2.241 14.724 1.00 95.06 159 LEU A C 1
ATOM 1281 O O . LEU A 1 159 ? -3.700 -2.121 15.005 1.00 95.06 159 LEU A O 1
ATOM 1285 N N . LEU A 1 160 ? -5.794 -1.306 15.026 1.00 94.25 160 LEU A N 1
ATOM 1286 C CA . LEU A 1 160 ? -5.450 -0.066 15.725 1.00 94.25 160 LEU A CA 1
ATOM 1287 C C . LEU A 1 160 ? -4.864 -0.354 17.112 1.00 94.25 160 LEU A C 1
ATOM 1289 O O . LEU A 1 160 ? -3.806 0.172 17.443 1.00 94.25 160 LEU A O 1
ATOM 1293 N N . GLN A 1 161 ? -5.500 -1.228 17.892 1.00 92.00 161 GLN A N 1
ATOM 1294 C CA . GLN A 1 161 ? -5.009 -1.605 19.219 1.00 92.00 161 GLN A CA 1
ATOM 1295 C C . GLN A 1 161 ? -3.636 -2.282 19.156 1.00 92.00 161 GLN A C 1
ATOM 1297 O O . GLN A 1 161 ? -2.770 -1.998 19.981 1.00 92.00 161 GLN A O 1
ATOM 1302 N N . LEU A 1 162 ? -3.410 -3.145 18.160 1.00 93.44 162 LEU A N 1
ATOM 1303 C CA . LEU A 1 162 ? -2.108 -3.784 17.955 1.00 93.44 162 LEU A CA 1
ATOM 1304 C C . LEU A 1 162 ? -1.002 -2.764 17.652 1.00 93.44 162 LEU A C 1
ATOM 1306 O O . LEU A 1 162 ? 0.120 -2.932 18.119 1.00 93.44 162 LEU A O 1
ATOM 1310 N N . VAL A 1 163 ? -1.313 -1.713 16.889 1.00 93.06 163 VAL A N 1
ATOM 1311 C CA . VAL A 1 163 ? -0.359 -0.642 16.562 1.00 93.06 163 VAL A CA 1
ATOM 1312 C C . VAL A 1 163 ? -0.089 0.253 17.773 1.00 93.06 163 VAL A C 1
ATOM 1314 O O . VAL A 1 163 ? 1.067 0.580 18.024 1.00 93.06 163 VAL A O 1
ATOM 1317 N N . LEU A 1 164 ? -1.120 0.614 18.545 1.00 90.31 164 LEU A N 1
ATOM 1318 C CA . LEU A 1 164 ? -0.978 1.418 19.769 1.00 90.31 164 LEU A CA 1
ATOM 1319 C C . LEU A 1 164 ? -0.193 0.683 20.863 1.00 90.31 164 LEU A C 1
ATOM 1321 O O . LEU A 1 164 ? 0.574 1.298 21.596 1.00 90.31 164 LEU A O 1
ATOM 1325 N N . GLY A 1 165 ? -0.360 -0.638 20.959 1.00 89.88 165 GLY A N 1
ATOM 1326 C CA . GLY A 1 165 ? 0.356 -1.477 21.920 1.00 89.88 165 GLY A CA 1
ATOM 1327 C C . GLY A 1 165 ? 1.803 -1.802 21.536 1.00 89.88 165 GLY A C 1
ATOM 1328 O O . GLY A 1 165 ? 2.476 -2.510 22.285 1.00 89.88 165 GLY A O 1
ATOM 1329 N N . PHE A 1 166 ? 2.288 -1.347 20.378 1.00 90.12 166 PHE A N 1
ATOM 1330 C CA . PHE A 1 166 ? 3.616 -1.695 19.887 1.00 90.12 166 PHE A CA 1
ATOM 1331 C C . PHE A 1 166 ? 4.664 -0.643 20.257 1.00 90.12 166 PHE A C 1
ATOM 1333 O O . PHE A 1 166 ? 4.637 0.494 19.785 1.00 90.12 166 PHE A O 1
ATOM 1340 N N . GLU A 1 167 ? 5.647 -1.050 21.057 1.00 86.25 167 GLU A N 1
ATOM 1341 C CA . GLU A 1 167 ? 6.754 -0.192 21.473 1.00 86.25 167 GLU A CA 1
ATOM 1342 C C . GLU A 1 167 ? 8.006 -0.432 20.621 1.00 86.25 167 GLU A C 1
ATOM 1344 O O . GLU A 1 167 ? 8.467 -1.560 20.444 1.00 86.25 167 GLU A O 1
ATOM 1349 N N . THR A 1 168 ? 8.621 0.650 20.140 1.00 84.50 168 THR A N 1
ATOM 1350 C CA . THR A 1 168 ? 9.908 0.604 19.439 1.00 84.50 168 THR A CA 1
ATOM 1351 C C . THR A 1 168 ? 10.803 1.768 19.849 1.00 84.50 168 THR A C 1
ATOM 1353 O O . THR A 1 168 ? 10.333 2.839 20.229 1.00 84.50 168 THR A O 1
ATOM 1356 N N . LYS A 1 169 ? 12.120 1.558 19.759 1.00 84.19 169 LYS A N 1
ATOM 1357 C CA . LYS A 1 169 ? 13.142 2.599 19.962 1.00 84.19 169 LYS A CA 1
ATOM 1358 C C . LYS A 1 169 ? 13.675 3.167 18.647 1.00 84.19 169 LYS A C 1
ATOM 1360 O O . LYS A 1 169 ? 14.436 4.130 18.676 1.00 84.19 169 LYS A O 1
ATOM 1365 N N . ASP A 1 170 ? 13.315 2.561 17.516 1.00 84.31 170 ASP A N 1
ATOM 1366 C CA . ASP A 1 170 ? 13.733 3.022 16.196 1.00 84.31 170 ASP A CA 1
ATOM 1367 C C . ASP A 1 170 ? 12.809 4.165 15.726 1.00 84.31 170 ASP A C 1
ATOM 1369 O O . ASP A 1 170 ? 11.603 3.945 15.565 1.00 84.31 170 ASP A O 1
ATOM 1373 N N . PRO A 1 171 ? 13.337 5.382 15.492 1.00 85.69 171 PRO A N 1
ATOM 1374 C CA . PRO A 1 171 ? 12.527 6.530 15.091 1.00 85.69 171 PRO A CA 1
ATOM 1375 C C . PRO A 1 171 ? 11.863 6.363 13.714 1.00 85.69 171 PRO A C 1
ATOM 1377 O O . PRO A 1 171 ? 10.796 6.937 13.488 1.00 85.69 171 PRO A O 1
ATOM 1380 N N . LEU A 1 172 ? 12.441 5.579 12.797 1.00 85.25 172 LEU A N 1
ATOM 1381 C CA . LEU A 1 172 ? 11.855 5.333 11.475 1.00 85.25 172 LEU A CA 1
ATOM 1382 C C . LEU A 1 172 ? 10.639 4.410 11.582 1.00 85.25 172 LEU A C 1
ATOM 1384 O O . LEU A 1 172 ? 9.598 4.677 10.978 1.00 85.25 172 LEU A O 1
ATOM 1388 N N . ILE A 1 173 ? 10.747 3.359 12.400 1.00 88.75 173 ILE A N 1
ATOM 1389 C CA . ILE A 1 173 ? 9.628 2.449 12.673 1.00 88.75 173 ILE A CA 1
ATOM 1390 C C . ILE A 1 173 ? 8.532 3.193 13.443 1.00 88.75 173 ILE A C 1
ATOM 1392 O O . ILE A 1 173 ? 7.360 3.069 13.096 1.00 88.75 173 ILE A O 1
ATOM 1396 N N . LEU A 1 174 ? 8.897 4.033 14.419 1.00 89.00 174 LEU A N 1
ATOM 1397 C CA . LEU A 1 174 ? 7.938 4.873 15.141 1.00 89.00 174 LEU A CA 1
ATOM 1398 C C . LEU A 1 174 ? 7.159 5.799 14.196 1.00 89.00 174 LEU A C 1
ATOM 1400 O O . LEU A 1 174 ? 5.939 5.902 14.304 1.00 89.00 174 LEU A O 1
AT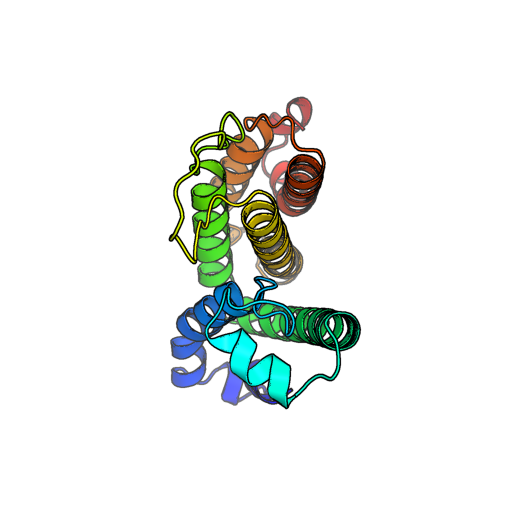OM 1404 N N . SER A 1 175 ? 7.831 6.422 13.225 1.00 90.75 175 SER A N 1
ATOM 1405 C CA . SER A 1 175 ? 7.150 7.237 12.211 1.00 90.75 175 SER A CA 1
ATOM 1406 C C . SER A 1 175 ? 6.153 6.421 11.380 1.00 90.75 175 SER A C 1
ATOM 1408 O O . SER A 1 175 ? 5.072 6.918 11.056 1.00 90.75 175 SER A O 1
ATOM 1410 N N . CYS A 1 176 ? 6.484 5.169 11.047 1.00 93.00 176 CYS A N 1
ATOM 1411 C CA . CYS A 1 176 ? 5.571 4.268 10.342 1.00 93.00 176 CYS A CA 1
ATOM 1412 C C . CYS A 1 176 ? 4.363 3.909 11.219 1.00 93.00 176 CYS A C 1
ATOM 1414 O O . CYS A 1 176 ? 3.228 3.964 10.756 1.00 93.00 176 CYS A O 1
ATOM 1416 N N . ILE A 1 177 ? 4.578 3.597 12.498 1.00 93.00 177 ILE A N 1
ATOM 1417 C CA . ILE A 1 177 ? 3.512 3.306 13.473 1.00 93.00 177 ILE A CA 1
ATOM 1418 C C . ILE A 1 177 ? 2.533 4.477 13.567 1.00 93.00 177 ILE A C 1
ATOM 1420 O O . ILE A 1 177 ? 1.337 4.273 13.387 1.00 93.00 177 ILE A O 1
ATOM 1424 N N . LEU A 1 178 ? 3.020 5.707 13.752 1.00 93.31 178 LEU A N 1
ATOM 1425 C CA . LEU A 1 178 ? 2.171 6.905 13.828 1.00 93.31 178 LEU A CA 1
ATOM 1426 C C . LEU A 1 178 ? 1.368 7.148 12.540 1.00 93.31 178 LEU A C 1
ATOM 1428 O O . LEU A 1 178 ? 0.212 7.580 12.586 1.00 93.31 178 LEU A O 1
ATOM 1432 N N . SER A 1 179 ? 1.960 6.835 11.389 1.00 94.75 179 SER A N 1
ATOM 1433 C CA . SER A 1 179 ? 1.273 6.907 10.095 1.00 94.75 179 SER A CA 1
ATOM 1434 C C . SER A 1 179 ? 0.170 5.843 9.998 1.00 94.75 179 SER A C 1
ATOM 1436 O O . SER A 1 179 ? -0.957 6.156 9.619 1.00 94.75 179 SER A O 1
ATOM 1438 N N . ASN A 1 180 ? 0.428 4.616 10.469 1.00 94.75 180 ASN A N 1
ATOM 1439 C CA . ASN A 1 180 ? -0.584 3.558 10.562 1.00 94.75 180 ASN A CA 1
ATOM 1440 C C . ASN A 1 180 ? -1.715 3.909 11.547 1.00 94.75 180 ASN A C 1
ATOM 1442 O O . ASN A 1 180 ? -2.880 3.674 11.228 1.00 94.75 180 ASN A O 1
ATOM 1446 N N . VAL A 1 181 ? -1.411 4.528 12.697 1.00 94.69 181 VAL A N 1
ATOM 1447 C CA . VAL A 1 181 ? -2.430 5.065 13.624 1.00 94.69 181 VAL A CA 1
ATOM 1448 C C . VAL A 1 181 ? -3.303 6.088 12.903 1.00 94.69 181 VAL A C 1
ATOM 1450 O O . VAL A 1 181 ? -4.527 5.982 12.928 1.00 94.69 181 VAL A O 1
ATOM 1453 N N . SER A 1 182 ? -2.690 7.036 12.190 1.00 94.12 182 SER A N 1
ATOM 1454 C CA . SER A 1 182 ? -3.411 8.063 11.428 1.00 94.12 182 SER A CA 1
ATOM 1455 C C . SER A 1 182 ? -4.288 7.458 10.325 1.00 94.12 182 SER A C 1
ATOM 1457 O O . SER A 1 182 ? -5.422 7.895 10.120 1.00 94.12 182 SER A O 1
ATOM 1459 N N . ALA A 1 183 ? -3.797 6.421 9.643 1.00 94.31 183 ALA A N 1
ATOM 1460 C CA . ALA A 1 183 ? -4.536 5.701 8.612 1.00 94.31 183 ALA A CA 1
ATOM 1461 C C . ALA A 1 183 ? -5.748 4.949 9.183 1.00 94.31 183 ALA A C 1
ATOM 1463 O O . ALA A 1 183 ? -6.810 4.939 8.559 1.00 94.31 183 ALA A O 1
ATOM 1464 N N . LEU A 1 184 ? -5.606 4.341 10.365 1.00 94.56 184 LEU A N 1
ATOM 1465 C CA . LEU A 1 184 ? -6.652 3.572 11.047 1.00 94.56 184 LEU A CA 1
ATOM 1466 C C . LEU A 1 184 ? -7.580 4.441 11.914 1.00 94.56 184 LEU A C 1
ATOM 1468 O O . LEU A 1 184 ? -8.663 3.995 12.292 1.00 94.56 184 LEU A O 1
ATOM 1472 N N . PHE A 1 185 ? -7.231 5.700 12.173 1.00 92.75 185 PHE A N 1
ATOM 1473 C CA . PHE A 1 185 ? -8.028 6.627 12.980 1.00 92.75 185 PHE A CA 1
ATOM 1474 C C . PHE A 1 185 ? -9.515 6.730 12.588 1.00 92.75 185 PHE A C 1
ATOM 1476 O O . PHE A 1 185 ? -10.358 6.796 13.487 1.00 92.75 185 PHE A O 1
ATOM 1483 N N . PRO A 1 186 ? -9.914 6.685 11.296 1.00 91.81 186 PRO A N 1
ATOM 1484 C CA . PRO A 1 186 ? -11.328 6.730 10.929 1.00 91.81 186 PRO A CA 1
ATOM 1485 C C . PRO A 1 186 ? -12.179 5.625 11.576 1.00 91.81 186 PRO A C 1
ATOM 1487 O O . PRO A 1 186 ? -13.376 5.834 11.782 1.00 91.81 186 PRO A O 1
ATOM 1490 N N . PHE A 1 187 ? -11.594 4.486 11.967 1.00 91.31 187 PHE A N 1
ATOM 1491 C CA . PHE A 1 187 ? -12.303 3.429 12.696 1.00 91.31 187 PHE A CA 1
ATOM 1492 C C . PHE A 1 187 ? -12.763 3.863 14.098 1.00 91.31 187 PHE A C 1
ATOM 1494 O O . PHE A 1 187 ? -13.823 3.422 14.544 1.00 91.31 187 PHE A O 1
ATOM 1501 N N . VAL A 1 188 ? -12.052 4.784 14.760 1.00 89.56 188 VAL A N 1
ATOM 1502 C CA . VAL A 1 188 ? -12.412 5.310 16.094 1.00 89.56 188 VAL A CA 1
ATOM 1503 C C . VAL A 1 188 ? -13.763 6.026 16.066 1.00 89.56 188 VAL A C 1
ATOM 1505 O O . VAL A 1 188 ? -14.514 5.978 17.035 1.00 89.56 188 VAL A O 1
ATOM 1508 N N . THR A 1 189 ? -14.151 6.607 14.926 1.00 86.75 189 THR A N 1
ATOM 1509 C CA . THR A 1 189 ? -15.474 7.243 14.779 1.00 86.75 189 THR A CA 1
ATOM 1510 C C . THR A 1 189 ? -16.641 6.262 14.952 1.00 86.75 189 THR A C 1
ATOM 1512 O O . THR A 1 189 ? -17.739 6.678 15.315 1.00 86.75 189 THR A O 1
ATOM 1515 N N . TYR A 1 190 ? -16.405 4.961 14.746 1.00 84.62 190 TYR A N 1
ATOM 1516 C CA . TYR A 1 190 ? -17.390 3.894 14.947 1.00 84.62 190 TYR A CA 1
ATOM 1517 C C . TYR A 1 190 ? -17.337 3.294 16.358 1.00 84.62 190 TYR A C 1
ATOM 1519 O O . TYR A 1 190 ? -18.310 2.680 16.799 1.00 84.62 190 TYR A O 1
ATOM 1527 N N . ARG A 1 191 ? -16.213 3.454 17.068 1.00 82.75 191 ARG A N 1
ATOM 1528 C CA . ARG A 1 191 ? -16.005 2.992 18.449 1.00 82.75 191 ARG A CA 1
ATOM 1529 C C . ARG A 1 191 ? -15.258 4.068 19.252 1.00 82.75 191 ARG A C 1
ATOM 1531 O O . ARG A 1 191 ? -14.064 3.914 19.505 1.00 82.75 191 ARG A O 1
ATOM 1538 N N . PRO A 1 192 ? -15.951 5.145 19.674 1.00 81.56 192 PRO A N 1
ATOM 1539 C CA . PRO A 1 192 ? -15.322 6.275 20.367 1.00 81.56 192 PRO A CA 1
ATOM 1540 C C . PRO A 1 192 ? -14.665 5.915 21.707 1.00 81.56 192 PRO A C 1
ATOM 1542 O O . PRO A 1 192 ? -13.885 6.696 22.237 1.00 81.56 192 PRO A O 1
ATOM 1545 N N . GLU A 1 193 ? -14.967 4.734 22.248 1.00 81.50 193 GLU A N 1
ATOM 1546 C CA . GLU A 1 193 ? -14.381 4.174 23.472 1.00 81.50 193 GLU A CA 1
ATOM 1547 C C . GLU A 1 193 ? -12.846 4.090 23.422 1.00 81.50 193 GLU A C 1
ATOM 1549 O O . GLU A 1 193 ? -12.205 4.200 24.461 1.00 81.50 193 GLU A O 1
ATOM 1554 N N . TYR A 1 194 ? -12.261 3.968 22.226 1.00 78.56 194 TYR A N 1
ATOM 1555 C CA . TYR A 1 194 ? -10.810 3.876 22.024 1.00 78.56 194 TYR A CA 1
ATOM 1556 C C . TYR A 1 194 ? -10.117 5.231 21.841 1.00 78.56 194 TYR A C 1
ATOM 1558 O O . TYR A 1 194 ? -8.902 5.280 21.687 1.00 78.56 194 TYR A O 1
ATOM 1566 N N . LEU A 1 195 ? -10.861 6.343 21.869 1.00 77.12 195 LEU A N 1
ATOM 1567 C CA . LEU A 1 195 ? -10.292 7.686 21.725 1.00 77.12 195 LEU A CA 1
ATOM 1568 C C . LEU A 1 195 ? -9.229 8.035 22.791 1.00 77.12 195 LEU A C 1
ATOM 1570 O O . LEU A 1 195 ? -8.275 8.707 22.427 1.00 77.12 195 LEU A O 1
ATOM 1574 N N . PRO A 1 196 ? -9.338 7.616 24.070 1.00 78.44 196 PRO A N 1
ATOM 1575 C CA . PRO A 1 196 ? -8.311 7.917 25.072 1.00 78.44 196 PRO A CA 1
ATOM 1576 C C . PRO A 1 196 ? -6.981 7.175 24.874 1.00 78.44 196 PRO A C 1
ATOM 1578 O O . PRO A 1 196 ? -5.986 7.579 25.468 1.00 78.44 196 PRO A O 1
ATOM 1581 N N . GLU A 1 197 ? -6.972 6.075 24.112 1.00 71.00 197 GLU A N 1
ATOM 1582 C CA . GLU A 1 197 ? -5.770 5.263 23.854 1.00 71.00 197 GLU A CA 1
ATOM 1583 C C . GLU A 1 197 ? -4.936 5.790 22.671 1.00 71.00 197 GLU A C 1
ATOM 1585 O O . GLU A 1 197 ? -3.792 5.370 22.512 1.00 71.00 197 GLU A O 1
ATOM 1590 N N . VAL A 1 198 ? -5.501 6.689 21.854 1.00 63.44 198 VAL A N 1
ATOM 1591 C CA . VAL A 1 198 ? -4.895 7.274 20.642 1.00 63.44 198 VAL A CA 1
ATOM 1592 C C . VAL A 1 198 ? -4.319 8.656 20.928 1.00 63.44 198 VAL A C 1
ATOM 1594 O O . VAL A 1 198 ? -3.184 8.914 20.468 1.00 63.44 198 VAL A O 1
#

Mean predicted aligned error: 6.89 Å

pLDDT: mean 86.1, std 15.44, range [34.0, 97.12]

Solvent-accessible surface area (backbone atoms only — not comparable to full-atom values): 11438 Å² total; per-residue (Å²): 111,69,69,41,51,46,46,63,36,78,71,51,49,67,32,68,71,57,57,67,43,44,69,59,51,52,54,52,46,62,59,70,48,35,81,69,24,47,36,88,47,82,67,36,84,52,6,64,57,30,49,72,77,31,96,40,54,66,54,45,50,56,50,48,55,54,50,49,57,55,48,42,56,36,49,37,45,48,28,71,73,44,44,65,63,45,47,50,54,38,50,52,50,51,53,50,62,72,68,52,84,83,78,86,72,81,90,79,66,94,63,88,87,70,81,72,58,74,80,37,72,71,51,43,48,32,48,46,50,27,49,38,53,50,36,43,40,38,46,61,54,39,74,73,69,50,58,81,88,74,53,64,51,71,60,42,46,52,53,42,53,56,51,68,70,57,86,74,89,49,68,68,56,46,53,34,46,55,50,45,48,62,49,42,44,73,43,37,81,81,44,63,87,54,56,87,76,109

Organism: NCBI:txid3147026

Nearest PDB structures (foldseek):
  5yu7-assembly1_A  TM=9.455E-01  e=2.290E-18  Homo sapiens
  5yu6-assembly2_C  TM=9.535E-01  e=7.546E-17  Homo sapiens
  5yu6-assembly1_A  TM=9.440E-01  e=6.263E-17  Homo sapiens
  6njs-assembly1_A  TM=1.939E-01  e=2.189E-01  Homo sapiens
  6nuq-assembly1_A  TM=1.851E-01  e=4.011E-01  Homo sapiens

Secondary structure (DSSP, 8-state):
-HHHHHHHSTTGGG-HHHHHHHHHHHHHHHHHTS----TT--SSTHHHHHHHH-SSHHHHHHHHHHHHHHHHHHHHHHHHH-HHHHHHHHHHHHHHHHHS----S---------S--TTSHHHHHHHHHHHHHHHHHHHHHHHHHS-GGGS-HHHHHHHHHHHHT---S-HHHHHHHHHHHHHHGGGGGG-GGGGGG-

Radius of gyration: 18.55 Å; Cα contacts (8 Å, |Δi|>4): 188; chains: 1; bounding box: 55×24×44 Å

Sequence (198 aa):
ITWGALFFYLVLSRDPVLLAIIPNYLRACMTNLVKLGFPSKTDCPSCEYSRFDFDSDEDFNCFFNSFRAQQGDVIRMACRLDPHTGFQMAGEWLKYQLSLPLDTRTANSKTNERPYSIFSPSCIGMHWDAMTFFLESIVSPMFRTLDKEKIPVSQGIELLQLVLGFETKDPLILSCILSNVSALFPFVTYRPEYLPEV

InterPro domains:
  IPR011989 Armadillo-like helical [G3DSA:1.25.10.10] (1-198)
  IPR045065 Exportin-1/5 [PTHR11223] (2-198)
  IPR045478 Exportin-5, C-terminal domain [PF19273] (2-198)